Protein AF-A0A133XU61-F1 (afdb_monomer_lite)

Sequence (202 aa):
MKKIIIIAMLFTSLVARAQEKIGSYTSSFFNPVKTEFDVRATQPKNDKFRYYISVWGENPTDKVNLILSSENAEKFVEAMQICKEKFVEWKKIAKDNNVTDFTKKFPVTLPPIDVGWYSSEWWFSFDHIFTPKFLVFKYGECVECVFMLYEKVTASSNEYIDKEFSFVLKSPDEFDSLIKNIDKEVVIRHFGEKQNVKDLFK

Secondary structure (DSSP, 8-state):
-----------------SEEEEEEEEE-SS-SS-EEEEEEEEPPBTTB-EEEEEEEESSTT-EEEEEEEHHHHHHHHHHHHHHHHHHHHHHHHHHHTT--SEEEE-S--PPPEEEEEESSSEEEEEEE----EEEEEEETTEEEEEEEEEEEEEETTEEEEEEEEEEEE-SHHHHHHHHTTS-HHHHHHHHHHHHHHHHTT-

Structure (mmCIF, N/CA/C/O backbone):
data_AF-A0A133XU61-F1
#
_entry.id   AF-A0A133XU61-F1
#
loop_
_atom_site.group_PDB
_atom_site.id
_atom_site.type_symbol
_atom_site.label_atom_id
_atom_site.label_alt_id
_atom_site.label_comp_id
_atom_site.label_asym_id
_atom_site.label_entity_id
_atom_site.label_seq_id
_atom_site.pdbx_PDB_ins_code
_atom_site.Cartn_x
_atom_site.Cartn_y
_atom_site.Cartn_z
_atom_site.occupancy
_atom_site.B_iso_or_equiv
_atom_site.auth_seq_id
_atom_site.auth_comp_id
_atom_site.auth_asym_id
_atom_site.auth_atom_id
_atom_site.pdbx_PDB_model_num
ATOM 1 N N . MET A 1 1 ? 8.563 21.620 -63.798 1.00 44.25 1 MET A N 1
ATOM 2 C CA . MET A 1 1 ? 8.801 20.261 -63.246 1.00 44.25 1 MET A CA 1
ATOM 3 C C . MET A 1 1 ? 10.093 20.308 -62.443 1.00 44.25 1 MET A C 1
ATOM 5 O O . MET A 1 1 ? 11.129 20.562 -63.035 1.00 44.25 1 MET A O 1
ATOM 9 N N . LYS A 1 2 ? 10.025 20.376 -61.111 1.00 38.66 2 LYS A N 1
ATOM 10 C CA . LYS A 1 2 ? 10.280 19.317 -60.098 1.00 38.66 2 LYS A CA 1
ATOM 11 C C . LYS A 1 2 ? 9.750 19.923 -58.764 1.00 38.66 2 LYS A C 1
ATOM 13 O O . LYS A 1 2 ? 10.076 21.080 -58.540 1.00 38.66 2 LYS A O 1
ATOM 18 N N . LYS A 1 3 ? 8.881 19.372 -57.888 1.00 42.19 3 LYS A N 1
ATOM 19 C CA . LYS A 1 3 ? 8.612 17.988 -57.408 1.00 42.19 3 LYS A CA 1
ATOM 20 C C . LYS A 1 3 ? 9.931 17.248 -57.125 1.00 42.19 3 LYS A C 1
ATOM 22 O O . LYS A 1 3 ? 10.666 17.059 -58.079 1.00 42.19 3 LYS A O 1
ATOM 27 N N . ILE A 1 4 ? 10.323 16.772 -55.938 1.00 53.03 4 ILE A N 1
ATOM 28 C CA . ILE A 1 4 ? 9.666 16.354 -54.669 1.00 53.03 4 ILE A CA 1
ATOM 29 C C . ILE A 1 4 ? 10.845 16.173 -53.650 1.00 53.03 4 ILE A C 1
ATOM 31 O O . ILE A 1 4 ? 11.927 15.837 -54.121 1.00 53.03 4 ILE A O 1
ATOM 35 N N . ILE A 1 5 ? 10.819 16.355 -52.315 1.00 52.59 5 ILE A N 1
ATOM 36 C CA . ILE A 1 5 ? 9.852 16.815 -51.283 1.00 52.59 5 ILE A CA 1
ATOM 37 C C . ILE A 1 5 ? 10.653 17.352 -50.055 1.00 52.59 5 ILE A C 1
ATOM 39 O O . ILE A 1 5 ? 11.853 17.101 -49.967 1.00 52.59 5 ILE A O 1
ATOM 43 N N . ILE A 1 6 ? 10.023 18.044 -49.089 1.00 55.34 6 ILE A N 1
ATOM 44 C CA . ILE A 1 6 ? 10.622 18.347 -47.765 1.00 55.34 6 ILE A CA 1
ATOM 45 C C . ILE A 1 6 ? 10.455 17.128 -46.841 1.00 55.34 6 ILE A C 1
ATOM 47 O O . ILE A 1 6 ? 9.328 16.799 -46.478 1.00 55.34 6 ILE A O 1
ATOM 51 N N . ILE A 1 7 ? 11.551 16.483 -46.423 1.00 54.38 7 ILE A N 1
ATOM 52 C CA . ILE A 1 7 ? 11.517 15.454 -45.368 1.00 54.38 7 ILE A CA 1
ATOM 53 C C . ILE A 1 7 ? 11.706 16.142 -44.013 1.00 54.38 7 ILE A C 1
ATOM 55 O O . ILE A 1 7 ? 12.819 16.317 -43.525 1.00 54.38 7 ILE A O 1
ATOM 59 N N . ALA A 1 8 ? 10.588 16.543 -43.416 1.00 53.78 8 ALA A N 1
ATOM 60 C CA . ALA A 1 8 ? 10.486 16.951 -42.022 1.00 53.78 8 ALA A CA 1
ATOM 61 C C . ALA A 1 8 ? 9.187 16.372 -41.442 1.00 53.78 8 ALA A C 1
ATOM 63 O O . ALA A 1 8 ? 8.201 16.257 -42.163 1.00 53.78 8 ALA A O 1
ATOM 64 N N . MET A 1 9 ? 9.197 16.057 -40.141 1.00 51.56 9 MET A N 1
ATOM 65 C CA . MET A 1 9 ? 8.130 15.372 -39.384 1.00 51.56 9 MET A CA 1
ATOM 66 C C . MET A 1 9 ? 7.949 13.871 -39.685 1.00 51.56 9 MET A C 1
ATOM 68 O O . MET A 1 9 ? 7.197 13.499 -40.576 1.00 51.56 9 MET A O 1
ATOM 72 N N . LEU A 1 10 ? 8.566 13.018 -38.851 1.00 44.00 10 LEU A N 1
ATOM 73 C CA . LEU A 1 10 ? 7.884 11.905 -38.146 1.00 44.00 10 LEU A CA 1
ATOM 74 C C . LEU A 1 10 ? 8.804 11.201 -37.119 1.00 44.00 10 LEU A C 1
ATOM 76 O O . LEU A 1 10 ? 8.873 9.982 -37.033 1.00 44.00 10 LEU A O 1
ATOM 80 N N . PHE A 1 11 ? 9.478 11.992 -36.275 1.00 43.19 11 PHE A N 1
ATOM 81 C CA . PHE A 1 11 ? 10.090 11.515 -35.021 1.00 43.19 11 PHE A CA 1
ATOM 82 C C . PHE A 1 11 ? 9.317 12.031 -33.797 1.00 43.19 11 PHE A C 1
ATOM 84 O O . PHE A 1 11 ? 9.888 12.382 -32.766 1.00 43.19 11 PHE A O 1
ATOM 91 N N . THR A 1 12 ? 7.985 12.073 -33.896 1.00 44.12 12 THR A N 1
ATOM 92 C CA . THR A 1 12 ? 7.097 12.322 -32.755 1.00 44.12 12 THR A CA 1
ATOM 93 C C . THR A 1 12 ? 7.065 11.098 -31.846 1.00 44.12 12 THR A C 1
ATOM 95 O O . THR A 1 12 ? 6.131 10.300 -31.875 1.00 44.12 12 THR A O 1
ATOM 98 N N . SER A 1 13 ? 8.117 10.971 -31.037 1.00 40.69 13 SER A N 1
ATOM 99 C CA . SER A 1 13 ? 8.025 10.549 -29.640 1.00 40.69 13 SER A CA 1
ATOM 100 C C . SER A 1 13 ? 7.021 9.425 -29.346 1.00 40.69 13 SER A C 1
ATOM 102 O O . SER A 1 13 ? 6.035 9.631 -28.632 1.00 40.69 13 SER A O 1
ATOM 104 N N . LEU A 1 14 ? 7.337 8.205 -29.791 1.00 40.00 14 LEU A N 1
ATOM 105 C CA . LEU A 1 14 ? 6.901 6.983 -29.107 1.00 40.00 14 LEU A CA 1
ATOM 106 C C . LEU A 1 14 ? 7.580 6.918 -27.727 1.00 40.00 14 LEU A C 1
ATOM 108 O O . LEU A 1 14 ? 8.443 6.079 -27.470 1.00 40.00 14 LEU A O 1
ATOM 112 N N . VAL A 1 15 ? 7.196 7.830 -26.830 1.00 41.62 15 VAL A N 1
ATOM 113 C CA . VAL A 1 15 ? 7.545 7.746 -25.413 1.00 41.62 15 VAL A CA 1
ATOM 114 C C . VAL A 1 15 ? 6.730 6.590 -24.856 1.00 41.62 15 VAL A C 1
ATOM 116 O O . VAL A 1 15 ? 5.573 6.754 -24.464 1.00 41.62 15 VAL A O 1
ATOM 119 N N . ALA A 1 16 ? 7.319 5.396 -24.881 1.00 46.81 16 ALA A N 1
ATOM 120 C CA . ALA A 1 16 ? 6.763 4.236 -24.212 1.00 46.81 16 ALA A CA 1
ATOM 121 C C . ALA A 1 16 ? 6.623 4.580 -22.723 1.00 46.81 16 ALA A C 1
ATOM 123 O O . ALA A 1 16 ? 7.613 4.626 -21.992 1.00 46.81 16 ALA A O 1
ATOM 124 N N . ARG A 1 17 ? 5.394 4.871 -22.280 1.00 55.91 17 ARG A N 1
ATOM 125 C CA . ARG A 1 17 ? 5.088 5.021 -20.856 1.00 55.91 17 ARG A CA 1
ATOM 126 C C . ARG A 1 17 ? 5.385 3.672 -20.214 1.00 55.91 17 ARG A C 1
ATOM 128 O O . ARG A 1 17 ? 4.719 2.693 -20.532 1.00 55.91 1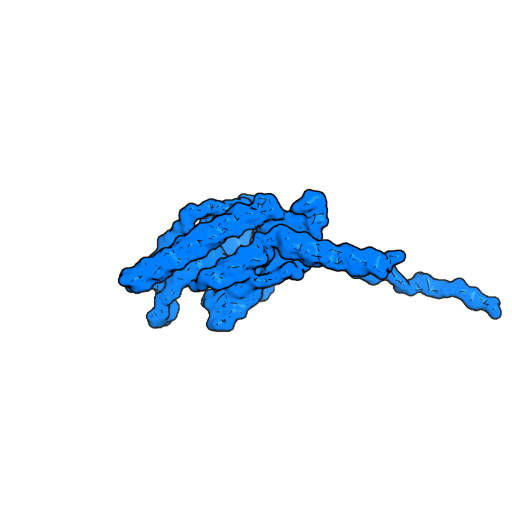7 ARG A O 1
ATOM 135 N N . ALA A 1 18 ? 6.431 3.612 -19.390 1.00 73.31 18 ALA A N 1
ATOM 136 C CA . ALA A 1 18 ? 6.953 2.343 -18.890 1.00 73.31 18 ALA A CA 1
ATOM 137 C C . ALA A 1 18 ? 5.906 1.575 -18.066 1.00 73.31 18 ALA A C 1
ATOM 139 O O . ALA A 1 18 ? 5.862 0.349 -18.141 1.00 73.31 18 ALA A O 1
ATOM 140 N N . GLN A 1 19 ? 5.038 2.301 -17.354 1.00 89.69 19 GLN A N 1
ATOM 141 C CA . GLN A 1 19 ? 3.866 1.801 -16.647 1.00 89.69 19 GLN A CA 1
ATOM 142 C C . GLN A 1 19 ? 2.560 2.440 -17.162 1.00 89.69 19 GLN A C 1
ATOM 144 O O . GLN A 1 19 ? 2.494 3.645 -17.421 1.00 89.69 19 GLN A O 1
ATOM 149 N N . GLU A 1 20 ? 1.498 1.640 -17.261 1.00 92.94 20 GLU A N 1
ATOM 150 C CA . GLU A 1 20 ? 0.154 2.056 -17.680 1.00 92.94 20 GLU A CA 1
ATOM 151 C C . GLU A 1 20 ? -0.892 1.720 -16.606 1.00 92.94 20 GLU A C 1
ATOM 153 O O . GLU A 1 20 ? -0.763 0.700 -15.933 1.00 92.94 20 GLU A O 1
ATOM 158 N N . LYS A 1 21 ? -1.939 2.548 -16.443 1.00 95.44 21 LYS A N 1
ATOM 159 C CA . LYS A 1 21 ? -3.067 2.248 -15.538 1.00 95.44 21 LYS A CA 1
ATOM 160 C C . LYS A 1 21 ? -3.830 1.028 -16.059 1.00 95.44 21 LYS A C 1
ATOM 162 O O . LYS A 1 21 ? -4.337 1.073 -17.176 1.00 95.44 21 LYS A O 1
ATOM 167 N N . ILE A 1 22 ? -3.910 -0.012 -15.230 1.00 95.06 22 ILE A N 1
ATOM 168 C CA . ILE A 1 22 ? -4.685 -1.241 -15.475 1.00 95.06 22 ILE A CA 1
ATOM 169 C C . ILE A 1 22 ? -6.000 -1.254 -14.684 1.00 95.06 22 ILE A C 1
ATOM 171 O O . ILE A 1 22 ? -6.913 -2.004 -15.011 1.00 95.06 22 ILE A O 1
ATOM 175 N N . GLY A 1 23 ? -6.108 -0.403 -13.660 1.00 95.50 23 GLY A N 1
ATOM 176 C CA . GLY A 1 23 ? -7.303 -0.265 -12.843 1.00 95.50 23 GLY A CA 1
ATOM 177 C C . GLY A 1 23 ? -7.066 0.630 -11.632 1.00 95.50 23 GLY A C 1
ATOM 178 O O . GLY A 1 23 ? -6.155 1.465 -11.637 1.00 95.50 23 GLY A O 1
ATOM 179 N N . SER A 1 24 ? -7.898 0.492 -10.606 1.00 96.56 24 SER A N 1
ATOM 180 C CA . SER A 1 24 ? -7.832 1.320 -9.400 1.00 96.56 24 SER A CA 1
ATOM 181 C C . SER A 1 24 ? -8.569 0.710 -8.211 1.00 96.56 24 SER A C 1
ATOM 183 O O . SER A 1 24 ? -9.482 -0.105 -8.369 1.00 96.56 24 SER A O 1
ATOM 185 N N . TYR A 1 25 ? -8.173 1.129 -7.010 1.00 95.75 25 TYR A N 1
ATOM 186 C CA . TYR A 1 25 ? -8.876 0.834 -5.762 1.00 95.75 25 TYR A CA 1
ATOM 187 C C . TYR A 1 25 ? -9.290 2.128 -5.054 1.00 95.75 25 TYR A C 1
ATOM 189 O O . TYR A 1 25 ? -8.942 3.221 -5.497 1.00 95.75 25 TYR A O 1
ATOM 197 N N . THR A 1 26 ? -10.063 2.024 -3.972 1.00 93.25 26 THR A N 1
ATOM 198 C CA . THR A 1 26 ? -10.511 3.198 -3.205 1.00 93.25 26 THR A CA 1
ATOM 199 C C . THR A 1 26 ? -10.147 3.107 -1.730 1.00 93.25 26 THR A C 1
ATOM 201 O O . THR A 1 26 ? -10.058 2.012 -1.181 1.00 93.25 26 THR A O 1
ATOM 204 N N . SER A 1 27 ? -9.965 4.261 -1.087 1.00 90.69 27 SER A N 1
ATOM 205 C CA . SER A 1 27 ? -9.875 4.386 0.372 1.00 90.69 27 SER A CA 1
ATOM 206 C C . SER A 1 27 ? -10.755 5.536 0.863 1.00 90.69 27 SER A C 1
ATOM 208 O O . SER A 1 27 ? -10.710 6.645 0.324 1.00 90.69 27 SER A O 1
ATOM 210 N N . SER A 1 28 ? -11.561 5.270 1.890 1.00 87.88 28 SER A N 1
ATOM 211 C CA . SER A 1 28 ? -12.463 6.219 2.564 1.00 87.88 28 SER A CA 1
ATOM 212 C C . SER A 1 28 ? -11.922 6.719 3.915 1.00 87.88 28 SER A C 1
ATOM 214 O O . SER A 1 28 ? -12.686 7.100 4.804 1.00 87.88 28 SER A O 1
ATOM 216 N N . PHE A 1 29 ? -10.598 6.673 4.111 1.00 83.56 29 PHE A N 1
ATOM 217 C CA . PHE A 1 29 ? -9.977 7.039 5.387 1.00 83.56 29 PHE A CA 1
ATOM 218 C C . PHE A 1 29 ? -9.937 8.554 5.641 1.00 83.56 29 PHE A C 1
ATOM 220 O O . PHE A 1 29 ? -10.586 9.028 6.568 1.00 83.56 29 PHE A O 1
ATOM 227 N N . PHE A 1 30 ? -9.200 9.310 4.820 1.00 74.44 30 PHE A N 1
ATOM 228 C CA . PHE A 1 30 ? -8.971 10.749 5.032 1.00 74.44 30 PHE A CA 1
ATOM 229 C C . PHE A 1 30 ? -10.116 11.655 4.547 1.00 74.44 30 PHE A C 1
ATOM 231 O O . PHE A 1 30 ? -10.097 12.856 4.803 1.00 74.44 30 PHE A O 1
ATOM 238 N N . ASN A 1 31 ? -11.099 11.114 3.825 1.00 66.31 31 ASN A N 1
ATOM 239 C CA . ASN A 1 31 ? -12.202 11.879 3.247 1.00 66.31 31 ASN A CA 1
ATOM 240 C C . ASN A 1 31 ? -13.481 11.014 3.235 1.00 66.31 31 ASN A C 1
ATOM 242 O O . ASN A 1 31 ? -13.395 9.841 2.861 1.00 66.31 31 ASN A O 1
ATOM 246 N N . PRO A 1 32 ? -14.665 11.547 3.611 1.00 62.25 32 PRO A N 1
ATOM 247 C CA . PRO A 1 32 ? -15.942 10.851 3.414 1.00 62.25 32 PRO A CA 1
ATOM 248 C C . PRO A 1 32 ? -16.220 10.496 1.941 1.00 62.25 32 PRO A C 1
ATOM 250 O O . PRO A 1 32 ? -16.925 9.526 1.665 1.00 62.25 32 PRO A O 1
ATOM 253 N N . VAL A 1 33 ? -15.646 11.235 0.987 1.00 72.06 33 VAL A N 1
ATOM 254 C CA . VAL A 1 33 ? -15.579 10.836 -0.424 1.00 72.06 33 VAL A CA 1
ATOM 255 C C . VAL A 1 33 ? -14.439 9.833 -0.608 1.00 72.06 33 VAL A C 1
ATOM 257 O O . VAL A 1 33 ? -13.277 10.147 -0.347 1.00 72.06 33 VAL A O 1
ATOM 260 N N . LYS A 1 34 ? -14.764 8.637 -1.116 1.00 81.81 34 LYS A N 1
ATOM 261 C CA . LYS A 1 34 ? -13.783 7.611 -1.508 1.00 81.81 34 LYS A CA 1
ATOM 262 C C . LYS A 1 34 ? -12.722 8.210 -2.439 1.00 81.81 34 LYS A C 1
ATOM 264 O O . LYS A 1 34 ? -13.039 8.581 -3.566 1.00 81.81 34 LYS A O 1
ATOM 269 N N . THR A 1 35 ? -11.469 8.273 -1.991 1.00 88.44 35 THR A N 1
ATOM 270 C CA . THR A 1 35 ? -10.342 8.646 -2.860 1.00 88.44 35 THR A CA 1
ATOM 271 C C . THR A 1 35 ? -9.941 7.444 -3.706 1.00 88.44 35 THR A C 1
ATOM 273 O O . THR A 1 35 ? -9.788 6.345 -3.173 1.00 88.44 35 THR A O 1
ATOM 276 N N . GLU A 1 36 ? -9.792 7.649 -5.015 1.00 93.06 36 GLU A N 1
ATOM 277 C CA . GLU A 1 36 ? -9.341 6.634 -5.969 1.00 93.06 36 GLU A CA 1
ATOM 278 C C . GLU A 1 36 ? -7.807 6.602 -6.056 1.00 93.06 36 GLU A C 1
ATOM 280 O O . GLU A 1 36 ? -7.157 7.641 -6.173 1.00 93.06 36 GLU A O 1
ATOM 285 N N . PHE A 1 37 ? -7.245 5.396 -6.055 1.00 95.06 37 PHE A N 1
ATOM 286 C CA . PHE A 1 37 ? -5.821 5.117 -6.203 1.00 95.06 37 PHE A CA 1
ATOM 287 C C . PHE A 1 37 ? -5.572 4.274 -7.445 1.00 95.06 37 PHE A C 1
ATOM 289 O O . PHE A 1 37 ? -6.141 3.193 -7.599 1.00 95.06 37 PHE A O 1
ATOM 296 N N . ASP A 1 38 ? -4.693 4.754 -8.323 1.00 96.81 38 ASP A N 1
ATOM 297 C CA . ASP A 1 38 ? -4.286 4.019 -9.517 1.00 96.81 38 ASP A CA 1
ATOM 298 C C . ASP A 1 38 ? -3.540 2.728 -9.156 1.00 96.81 38 ASP A C 1
ATOM 300 O O . ASP A 1 38 ? -2.567 2.741 -8.398 1.00 96.81 38 ASP A O 1
ATOM 304 N N . VAL A 1 39 ? -3.919 1.634 -9.816 1.00 97.44 39 VAL A N 1
ATOM 305 C CA . VAL A 1 39 ? -3.064 0.459 -9.986 1.00 97.44 39 VAL A CA 1
ATOM 306 C C . VAL A 1 39 ? -2.548 0.478 -11.420 1.00 97.44 39 VAL A C 1
ATOM 308 O O . VAL A 1 39 ? -3.316 0.498 -12.389 1.00 97.44 39 VAL A O 1
ATOM 311 N N . ARG A 1 40 ? -1.225 0.519 -11.569 1.00 97.06 40 ARG A N 1
ATOM 312 C CA . ARG A 1 40 ? -0.536 0.532 -12.864 1.00 97.06 40 ARG A CA 1
ATOM 313 C C . ARG A 1 40 ? 0.359 -0.695 -12.994 1.00 97.06 40 ARG A C 1
ATOM 315 O O . ARG A 1 40 ? 0.812 -1.226 -11.985 1.00 97.06 40 ARG A O 1
ATOM 322 N N . ALA A 1 41 ? 0.660 -1.120 -14.215 1.00 96.88 41 ALA A N 1
ATOM 323 C CA . ALA A 1 41 ? 1.638 -2.174 -14.471 1.00 96.88 41 ALA A CA 1
ATOM 324 C C . ALA A 1 41 ? 2.547 -1.834 -15.654 1.00 96.88 41 ALA A C 1
ATOM 326 O O . ALA A 1 41 ? 2.168 -1.080 -16.552 1.00 96.88 41 ALA A O 1
ATOM 327 N N . THR A 1 42 ? 3.754 -2.394 -15.657 1.00 94.88 42 THR A N 1
ATOM 328 C CA . THR A 1 42 ? 4.637 -2.386 -16.834 1.00 94.88 42 THR A CA 1
ATOM 329 C C . THR A 1 42 ? 4.197 -3.425 -17.856 1.00 94.88 42 THR A C 1
ATOM 331 O O . THR A 1 42 ? 3.740 -4.499 -17.466 1.00 94.88 42 THR A O 1
ATOM 334 N N . GLN A 1 43 ? 4.443 -3.176 -19.145 1.00 91.56 43 GLN A N 1
ATOM 335 C CA . GLN A 1 43 ? 4.252 -4.200 -20.177 1.00 91.56 43 GLN A CA 1
ATOM 336 C C . GLN A 1 43 ? 5.078 -5.467 -19.851 1.00 91.56 43 GLN A C 1
ATOM 338 O O . GLN A 1 43 ? 6.289 -5.341 -19.638 1.00 91.56 43 GLN A O 1
ATOM 343 N N . PRO A 1 44 ? 4.472 -6.673 -19.849 1.00 91.38 44 PRO A N 1
ATOM 344 C CA . PRO A 1 44 ? 5.189 -7.924 -19.628 1.00 91.38 44 PRO A CA 1
ATOM 345 C C . PRO A 1 44 ? 6.333 -8.163 -20.616 1.00 91.38 44 PRO A C 1
ATOM 347 O O . PRO A 1 44 ? 6.196 -7.945 -21.822 1.00 91.38 44 PRO A O 1
ATOM 350 N N . LYS A 1 45 ? 7.457 -8.661 -20.094 1.00 89.06 45 LYS A N 1
ATOM 351 C CA . LYS A 1 45 ? 8.606 -9.159 -20.861 1.00 89.06 45 LYS A CA 1
ATOM 352 C C . LYS A 1 45 ? 9.031 -10.499 -20.269 1.00 89.06 45 LYS A C 1
ATOM 354 O O . LYS A 1 45 ? 9.461 -10.538 -19.121 1.00 89.06 45 LYS A O 1
ATOM 359 N N . ASN A 1 46 ? 8.914 -11.581 -21.041 1.00 85.94 46 ASN A N 1
ATOM 360 C CA . ASN A 1 46 ? 9.190 -12.956 -20.594 1.00 85.94 46 ASN A CA 1
ATOM 361 C C . ASN A 1 46 ? 8.469 -13.281 -19.267 1.00 85.94 46 ASN A C 1
ATOM 363 O O . ASN A 1 46 ? 9.115 -13.599 -18.273 1.00 85.94 46 ASN A O 1
ATOM 367 N N . ASP A 1 47 ? 7.147 -13.072 -19.234 1.00 84.31 47 ASP A N 1
ATOM 368 C CA . ASP A 1 47 ? 6.269 -13.173 -18.050 1.00 84.31 47 ASP A CA 1
ATOM 369 C C . ASP A 1 47 ? 6.584 -12.246 -16.859 1.00 84.31 47 ASP A C 1
ATOM 371 O O . ASP A 1 47 ? 5.785 -12.169 -15.924 1.00 84.31 47 ASP A O 1
ATOM 375 N N . LYS A 1 48 ? 7.683 -11.483 -16.895 1.00 91.31 48 LYS A N 1
ATOM 376 C CA . LYS A 1 48 ? 8.058 -10.545 -15.833 1.00 91.31 48 LYS A CA 1
ATOM 377 C C . LYS A 1 48 ? 7.484 -9.156 -16.079 1.00 91.31 48 LYS A C 1
ATOM 379 O O . LYS A 1 48 ? 7.590 -8.595 -17.171 1.00 91.31 48 LYS A O 1
ATOM 384 N N . PHE A 1 49 ? 6.909 -8.589 -15.028 1.00 94.25 49 PHE A N 1
ATOM 385 C CA . PHE A 1 49 ? 6.418 -7.215 -14.963 1.00 94.25 49 PHE A CA 1
ATOM 386 C C . PHE A 1 49 ? 6.391 -6.746 -13.502 1.00 94.25 49 PHE A C 1
ATOM 388 O O . PHE A 1 49 ? 6.667 -7.518 -12.580 1.00 94.25 49 PHE A O 1
ATOM 395 N N . ARG A 1 50 ? 6.084 -5.466 -13.288 1.00 96.50 50 ARG A N 1
ATOM 396 C CA . ARG A 1 50 ? 5.891 -4.870 -11.965 1.00 96.50 50 ARG A CA 1
ATOM 397 C C . ARG A 1 50 ? 4.541 -4.166 -11.888 1.00 96.50 50 ARG A C 1
ATOM 399 O O . ARG A 1 50 ? 4.163 -3.475 -12.837 1.00 96.50 50 ARG A O 1
ATOM 406 N N . TYR A 1 51 ? 3.861 -4.310 -10.756 1.00 97.94 51 TYR A N 1
ATOM 407 C CA . TYR A 1 51 ? 2.740 -3.458 -10.361 1.00 97.94 51 TYR A CA 1
ATOM 408 C C . TYR A 1 51 ? 3.262 -2.191 -9.682 1.00 97.94 51 TYR A C 1
ATOM 410 O O . TYR A 1 51 ? 4.292 -2.224 -9.016 1.00 97.94 51 TYR A O 1
ATOM 418 N N . TYR A 1 52 ? 2.520 -1.098 -9.821 1.00 97.94 52 TYR A N 1
ATOM 419 C CA . TYR A 1 52 ? 2.707 0.176 -9.135 1.00 97.94 52 TYR A CA 1
ATOM 420 C C . TYR A 1 52 ? 1.349 0.559 -8.547 1.00 97.94 52 TYR A C 1
ATOM 422 O O . TYR A 1 52 ? 0.445 0.978 -9.275 1.00 97.94 52 TYR A O 1
ATOM 430 N N . ILE A 1 53 ? 1.199 0.364 -7.245 1.00 98.12 53 ILE A N 1
ATOM 431 C CA . ILE A 1 53 ? -0.011 0.645 -6.475 1.00 98.12 53 ILE A CA 1
ATOM 432 C C . ILE A 1 53 ? 0.194 2.025 -5.860 1.00 98.12 53 ILE A C 1
ATOM 434 O O . ILE A 1 53 ? 1.023 2.177 -4.963 1.00 98.12 53 ILE A O 1
ATOM 438 N N . SER A 1 54 ? -0.490 3.048 -6.374 1.00 97.31 54 SER A N 1
ATOM 439 C CA . SER A 1 54 ? -0.389 4.397 -5.810 1.00 97.31 54 SER A CA 1
ATOM 440 C C . SER A 1 54 ? -0.971 4.429 -4.394 1.00 97.31 54 SER A C 1
ATOM 442 O O . SER A 1 54 ? -2.000 3.814 -4.137 1.00 97.31 54 SER A O 1
ATOM 444 N N . VAL A 1 55 ? -0.313 5.147 -3.484 1.00 96.44 55 VAL A N 1
ATOM 445 C CA . VAL A 1 55 ? -0.696 5.293 -2.067 1.00 96.44 55 VAL A CA 1
ATOM 446 C C . VAL A 1 55 ? -0.564 6.759 -1.644 1.00 96.44 55 VAL A C 1
ATOM 448 O O . VAL A 1 55 ? -0.016 7.568 -2.395 1.00 96.44 55 VAL A O 1
ATOM 451 N N . TRP A 1 56 ? -1.052 7.125 -0.457 1.00 94.56 56 TRP A N 1
ATOM 452 C CA . TRP A 1 56 ? -0.851 8.479 0.062 1.00 94.56 56 TRP A CA 1
ATOM 453 C C . TRP A 1 56 ? 0.626 8.707 0.396 1.00 94.56 56 TRP A C 1
ATOM 455 O O . TRP A 1 56 ? 1.237 7.877 1.070 1.00 94.56 56 TRP A O 1
ATOM 465 N N . GLY A 1 57 ? 1.180 9.846 -0.018 1.00 93.00 57 GLY A N 1
ATOM 466 C CA . GLY A 1 57 ? 2.348 10.424 0.647 1.00 93.00 57 GLY A CA 1
ATOM 467 C C . GLY A 1 57 ? 1.933 11.303 1.829 1.00 93.00 57 GLY A C 1
ATOM 468 O O . GLY A 1 57 ? 0.768 11.325 2.225 1.00 93.00 57 GLY A O 1
ATOM 469 N N . GLU A 1 58 ? 2.892 12.058 2.352 1.00 89.81 58 GLU A N 1
ATOM 470 C CA . GLU A 1 58 ? 2.683 13.134 3.329 1.00 89.81 58 GLU A CA 1
ATOM 471 C C . GLU A 1 58 ? 1.701 14.208 2.814 1.00 89.81 58 GLU A C 1
ATOM 473 O O . GLU A 1 58 ? 0.832 14.675 3.548 1.00 89.81 58 GLU A O 1
ATOM 478 N N . ASN A 1 59 ? 1.798 14.566 1.529 1.00 86.88 59 ASN A N 1
ATOM 479 C CA . ASN A 1 59 ? 0.945 15.551 0.869 1.00 86.88 59 ASN A CA 1
ATOM 480 C C . ASN A 1 59 ? -0.014 14.874 -0.133 1.00 86.88 59 ASN A C 1
ATOM 482 O O . ASN A 1 59 ? 0.404 13.967 -0.854 1.00 86.88 59 ASN A O 1
ATOM 486 N N . PRO A 1 60 ? -1.266 15.348 -0.306 1.00 80.25 60 PRO A N 1
ATOM 487 C CA . PRO A 1 60 ? -2.220 14.769 -1.267 1.00 80.25 60 PRO A CA 1
ATOM 488 C C . PRO A 1 60 ? -1.771 14.780 -2.739 1.00 80.25 60 PRO A C 1
ATOM 490 O O . PRO A 1 60 ? -2.332 14.064 -3.563 1.00 80.25 60 PRO A O 1
ATOM 493 N N . THR A 1 61 ? -0.790 15.615 -3.089 1.00 84.69 61 THR A N 1
ATOM 494 C CA . THR A 1 61 ? -0.198 15.721 -4.433 1.00 84.69 61 THR A CA 1
ATOM 495 C C . THR A 1 61 ? 1.016 14.811 -4.641 1.00 84.69 61 THR A C 1
ATOM 497 O O . THR A 1 61 ? 1.516 14.717 -5.768 1.00 84.69 61 THR A O 1
ATOM 500 N N . ASP A 1 62 ? 1.499 14.145 -3.588 1.00 90.25 62 ASP A N 1
ATOM 501 C CA . ASP A 1 62 ? 2.640 13.241 -3.660 1.00 90.25 62 ASP A CA 1
ATOM 502 C C . ASP A 1 62 ? 2.344 12.024 -4.538 1.00 90.25 62 ASP A C 1
ATOM 504 O O . ASP A 1 62 ? 1.298 11.382 -4.448 1.00 90.25 62 ASP A O 1
ATOM 508 N N . LYS A 1 63 ? 3.322 11.649 -5.361 1.00 92.81 63 LYS A N 1
ATOM 509 C CA . LYS A 1 63 ? 3.249 10.455 -6.208 1.00 92.81 63 LYS A CA 1
ATOM 510 C C . LYS A 1 63 ? 4.065 9.339 -5.576 1.00 92.81 63 LYS A C 1
ATOM 512 O O . LYS A 1 63 ? 5.184 9.093 -6.019 1.00 92.81 63 LYS A O 1
ATOM 517 N N . VAL A 1 64 ? 3.515 8.677 -4.562 1.00 97.56 64 VAL A N 1
ATOM 518 C CA . VAL A 1 64 ? 4.127 7.494 -3.933 1.00 97.56 64 VAL A CA 1
ATOM 519 C C . VAL A 1 64 ? 3.460 6.224 -4.452 1.00 97.56 64 VAL A C 1
ATOM 521 O O . VAL A 1 64 ? 2.247 6.187 -4.658 1.00 97.56 64 VAL A O 1
ATOM 524 N N . ASN A 1 65 ? 4.250 5.180 -4.700 1.00 98.06 65 ASN A N 1
ATOM 525 C CA . ASN A 1 65 ? 3.758 3.880 -5.140 1.00 98.06 65 ASN A CA 1
ATOM 526 C C . ASN A 1 65 ? 4.449 2.762 -4.361 1.00 98.06 65 ASN A C 1
ATOM 528 O O . ASN A 1 65 ? 5.676 2.756 -4.254 1.00 98.06 65 ASN A O 1
ATOM 532 N N . LEU A 1 66 ? 3.662 1.789 -3.908 1.00 98.38 66 LEU A N 1
ATOM 533 C CA . LEU A 1 66 ? 4.154 0.459 -3.567 1.00 98.38 66 LEU A CA 1
ATOM 534 C C . LEU A 1 66 ? 4.354 -0.325 -4.866 1.00 98.38 66 LEU A C 1
ATOM 536 O O . LEU A 1 66 ? 3.487 -0.315 -5.744 1.00 98.38 66 LEU A O 1
ATOM 540 N N . ILE A 1 67 ? 5.500 -0.978 -5.010 1.00 98.31 67 ILE A N 1
ATOM 541 C CA . ILE A 1 67 ? 5.916 -1.658 -6.233 1.00 98.31 67 ILE A CA 1
ATOM 542 C C . ILE A 1 67 ? 6.117 -3.137 -5.919 1.00 98.31 67 ILE A C 1
ATOM 544 O O . ILE A 1 67 ? 6.932 -3.506 -5.076 1.00 98.31 67 ILE A O 1
ATOM 548 N N . LEU A 1 68 ? 5.378 -3.988 -6.628 1.00 97.75 68 LEU A N 1
ATOM 549 C CA . LEU A 1 68 ? 5.453 -5.443 -6.495 1.00 97.75 68 LEU A CA 1
ATOM 550 C C . LEU A 1 68 ? 5.981 -6.045 -7.792 1.00 97.75 68 LEU A C 1
ATOM 552 O O . LEU A 1 68 ? 5.518 -5.687 -8.878 1.00 97.75 68 LEU A O 1
ATOM 556 N N . SER A 1 69 ? 6.906 -6.998 -7.695 1.00 96.38 69 SER A N 1
ATOM 557 C CA . SER A 1 69 ? 7.210 -7.888 -8.816 1.00 96.38 69 SER A CA 1
ATOM 558 C C . SER A 1 69 ? 6.017 -8.806 -9.103 1.00 96.38 69 SER A C 1
ATOM 560 O O . SER A 1 69 ? 5.233 -9.125 -8.207 1.00 96.38 69 SER A O 1
ATOM 562 N N . SER A 1 70 ? 5.897 -9.284 -10.341 1.00 94.06 70 SER A N 1
ATOM 563 C CA . SER A 1 70 ? 4.925 -10.325 -10.702 1.00 94.06 70 SER A CA 1
ATOM 564 C C . SER A 1 70 ? 5.072 -11.600 -9.854 1.00 94.06 70 SER A C 1
ATOM 566 O O . SER A 1 70 ? 4.083 -12.270 -9.598 1.00 94.06 70 SER A O 1
ATOM 568 N N . GLU A 1 71 ? 6.283 -11.894 -9.366 1.00 93.62 71 GLU A N 1
ATOM 569 C CA . GLU A 1 71 ? 6.610 -13.039 -8.495 1.00 93.62 71 GLU A CA 1
ATOM 570 C C . GLU A 1 71 ? 6.158 -12.847 -7.029 1.00 93.62 71 GLU A C 1
ATOM 572 O O . GLU A 1 71 ? 5.922 -13.823 -6.317 1.00 93.62 71 GLU A O 1
ATOM 577 N N . ASN A 1 72 ? 6.022 -11.598 -6.563 1.00 96.38 72 ASN A N 1
ATOM 578 C CA . ASN A 1 72 ? 5.548 -11.266 -5.212 1.00 96.38 72 ASN A CA 1
ATOM 579 C C . ASN A 1 72 ? 4.048 -10.931 -5.165 1.00 96.38 72 ASN A C 1
ATOM 581 O O . ASN A 1 72 ? 3.469 -10.893 -4.082 1.00 96.38 72 ASN A O 1
ATOM 585 N N . ALA A 1 73 ? 3.413 -10.693 -6.314 1.00 95.06 73 ALA A N 1
ATOM 586 C CA . ALA A 1 73 ? 2.019 -10.267 -6.401 1.00 95.06 73 ALA A CA 1
ATOM 587 C C . ALA A 1 73 ? 1.028 -11.282 -5.804 1.00 95.06 73 ALA A C 1
ATOM 589 O O . ALA A 1 73 ? 0.148 -10.887 -5.043 1.00 95.06 73 ALA A O 1
ATOM 590 N N . GLU A 1 74 ? 1.206 -12.577 -6.080 1.00 92.81 74 GLU A N 1
ATOM 591 C CA . GLU A 1 74 ? 0.353 -13.651 -5.543 1.00 92.81 74 GLU A CA 1
ATOM 592 C C . GLU A 1 74 ? 0.425 -13.697 -4.007 1.00 92.81 74 GLU A C 1
ATOM 594 O O . GLU A 1 74 ? -0.595 -13.582 -3.331 1.00 92.81 74 GLU A O 1
ATOM 599 N N . LYS A 1 75 ? 1.641 -13.701 -3.444 1.00 96.06 75 LYS A N 1
ATOM 600 C CA . LYS A 1 75 ? 1.882 -13.652 -1.987 1.00 96.06 75 LYS A CA 1
ATOM 601 C C . LYS A 1 75 ? 1.308 -12.394 -1.332 1.00 96.06 75 LYS A C 1
ATOM 603 O O . LYS A 1 75 ? 0.865 -12.433 -0.186 1.00 96.06 75 LYS A O 1
ATOM 608 N N . PHE A 1 76 ? 1.331 -11.260 -2.036 1.00 97.75 76 PHE A N 1
ATOM 609 C CA . PHE A 1 76 ? 0.708 -10.028 -1.557 1.00 97.75 76 PHE A CA 1
ATOM 610 C C . PHE A 1 76 ? -0.817 -10.171 -1.513 1.00 97.75 76 PHE A C 1
ATOM 612 O O . PHE A 1 76 ? -1.426 -9.819 -0.506 1.00 97.75 76 PHE A O 1
ATOM 619 N N . VAL A 1 77 ? -1.434 -10.728 -2.560 1.00 97.06 77 VAL A N 1
ATOM 620 C CA . VAL A 1 77 ? -2.878 -11.001 -2.601 1.00 97.06 77 VAL A CA 1
ATOM 621 C C . VAL A 1 77 ? -3.298 -11.953 -1.478 1.00 97.06 77 VAL A C 1
ATOM 623 O O . VAL A 1 77 ? -4.225 -11.621 -0.741 1.00 97.06 77 VAL A O 1
ATOM 626 N N . GLU A 1 78 ? -2.591 -13.067 -1.281 1.00 96.75 78 GLU A N 1
ATOM 627 C CA . GLU A 1 78 ? -2.825 -14.010 -0.174 1.00 96.75 78 GLU A CA 1
ATOM 628 C C . GLU A 1 78 ? -2.749 -13.311 1.194 1.00 96.75 78 GLU A C 1
ATOM 630 O O . GLU A 1 78 ? -3.662 -13.416 2.018 1.00 96.75 78 GLU A O 1
ATOM 635 N N . ALA A 1 79 ? -1.695 -12.524 1.432 1.00 97.69 79 ALA A N 1
ATOM 636 C CA . ALA A 1 79 ? -1.543 -11.790 2.684 1.00 97.69 79 ALA A CA 1
ATOM 637 C C . ALA A 1 79 ? -2.654 -10.741 2.888 1.00 97.69 79 ALA A C 1
ATOM 639 O O . ALA A 1 79 ? -3.140 -10.575 4.011 1.00 97.69 79 ALA A O 1
ATOM 640 N N . MET A 1 80 ? -3.108 -10.068 1.823 1.00 98.12 80 MET A N 1
ATOM 641 C CA . MET A 1 80 ? -4.226 -9.120 1.885 1.00 98.12 80 MET A CA 1
ATOM 642 C C . MET A 1 80 ? -5.581 -9.811 2.109 1.00 98.12 80 MET A C 1
ATOM 644 O O . MET A 1 80 ? -6.422 -9.243 2.808 1.00 98.12 80 MET A O 1
ATOM 648 N N . GLN A 1 81 ? -5.790 -11.033 1.607 1.00 97.81 81 GLN A N 1
ATOM 649 C CA . GLN A 1 81 ? -6.970 -11.853 1.920 1.00 97.81 81 GLN A CA 1
ATOM 650 C C . GLN A 1 81 ? -7.007 -12.217 3.413 1.00 97.81 81 GLN A C 1
ATOM 652 O O . GLN A 1 81 ? -8.003 -11.944 4.085 1.00 97.81 81 GLN A O 1
ATOM 657 N N . ILE A 1 82 ? -5.895 -12.704 3.975 1.00 98.00 82 ILE A N 1
ATOM 658 C CA . ILE A 1 82 ? -5.786 -12.994 5.417 1.00 98.00 82 ILE A CA 1
ATOM 659 C C . ILE A 1 82 ? -5.992 -11.715 6.252 1.00 98.00 82 ILE A C 1
ATOM 661 O O . ILE A 1 82 ? -6.668 -11.734 7.286 1.00 98.00 82 ILE A O 1
ATOM 665 N N . CYS A 1 83 ? -5.460 -10.572 5.799 1.00 98.38 83 CYS A N 1
ATOM 666 C CA . CYS A 1 83 ? -5.710 -9.284 6.451 1.00 98.38 83 CYS A CA 1
ATOM 667 C C . CYS A 1 83 ? -7.189 -8.889 6.405 1.00 98.38 83 CYS A C 1
ATOM 669 O O . CYS A 1 83 ? -7.702 -8.422 7.419 1.00 98.38 83 CYS A O 1
ATOM 671 N N . LYS A 1 84 ? -7.893 -9.101 5.287 1.00 98.44 84 LYS A N 1
ATOM 672 C CA . LYS A 1 84 ? -9.335 -8.835 5.160 1.00 98.44 84 LYS A CA 1
ATOM 673 C C . LYS A 1 84 ? -10.145 -9.663 6.162 1.00 98.44 84 LYS A C 1
ATOM 675 O O . LYS A 1 84 ? -10.992 -9.110 6.863 1.00 98.44 84 LYS A O 1
ATOM 680 N N . GLU A 1 85 ? -9.871 -10.962 6.268 1.00 98.31 85 GLU A N 1
ATOM 681 C CA . GLU A 1 85 ? -10.551 -11.854 7.218 1.00 98.31 85 GLU A CA 1
ATOM 682 C C . GLU A 1 85 ? -10.345 -11.397 8.667 1.00 98.31 85 GLU A C 1
ATOM 684 O O . GLU A 1 85 ? -11.311 -11.195 9.410 1.00 98.31 85 GLU A O 1
ATOM 689 N N . LYS A 1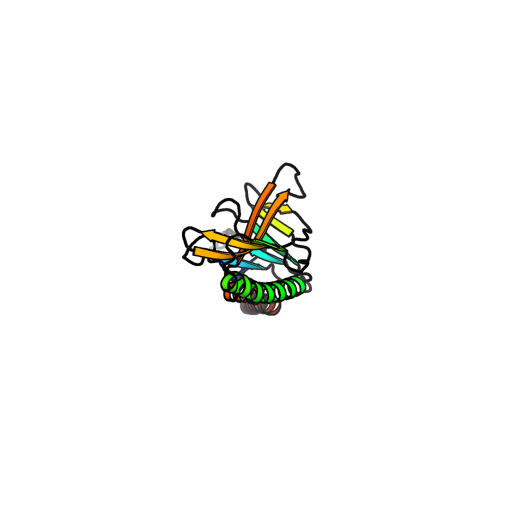 86 ? -9.088 -11.143 9.057 1.00 98.44 86 LYS A N 1
ATOM 690 C CA . LYS A 1 86 ? -8.759 -10.658 10.406 1.00 98.44 86 LYS A CA 1
ATOM 691 C C . LYS A 1 86 ? -9.290 -9.253 10.671 1.00 98.44 86 LYS A C 1
ATOM 693 O O . LYS A 1 86 ? -9.685 -8.963 11.796 1.00 98.44 86 LYS A O 1
ATOM 698 N N . PHE A 1 87 ? -9.369 -8.399 9.654 1.00 98.38 87 PHE A N 1
ATOM 699 C CA . PHE A 1 87 ? -9.974 -7.076 9.756 1.00 98.38 87 PHE A CA 1
ATOM 700 C C . PHE A 1 87 ? -11.471 -7.168 10.083 1.00 98.38 87 PHE A C 1
ATOM 702 O O . PHE A 1 87 ? -11.937 -6.475 10.985 1.00 98.38 87 PHE A O 1
ATOM 709 N N . VAL A 1 88 ? -12.218 -8.050 9.408 1.00 98.38 88 VAL A N 1
ATOM 710 C CA . VAL A 1 88 ? -13.646 -8.294 9.693 1.00 98.38 88 VAL A CA 1
ATOM 711 C C . VAL A 1 88 ? -13.840 -8.850 11.107 1.00 98.38 88 VAL A C 1
ATOM 713 O O . VAL A 1 88 ? -14.661 -8.323 11.862 1.00 98.38 88 VAL A O 1
ATOM 716 N N . GLU A 1 89 ? -13.059 -9.865 11.486 1.00 98.38 89 GLU A N 1
ATOM 717 C CA . GLU A 1 89 ? -13.066 -10.464 12.829 1.00 98.38 89 GLU A CA 1
ATOM 718 C C . GLU A 1 89 ? -12.818 -9.406 13.916 1.00 98.38 89 GLU A C 1
ATOM 720 O O . GLU A 1 89 ? -13.626 -9.237 14.833 1.00 98.38 89 GLU A O 1
ATOM 725 N N . TRP A 1 90 ? -11.720 -8.655 13.808 1.00 98.31 90 TRP A N 1
ATOM 726 C CA . TRP A 1 90 ? -11.297 -7.715 14.845 1.00 98.31 90 TRP A CA 1
ATOM 727 C C . TRP A 1 90 ? -12.158 -6.455 14.886 1.00 98.31 90 TRP A C 1
ATOM 729 O O . TRP A 1 90 ? -12.409 -5.948 15.976 1.00 98.31 90 TRP A O 1
ATOM 739 N N . LYS A 1 91 ? -12.693 -5.986 13.750 1.00 97.31 91 LYS A N 1
ATOM 740 C CA . LYS A 1 91 ? -13.671 -4.886 13.713 1.00 97.31 91 LYS A CA 1
ATOM 741 C C . LYS A 1 91 ? -14.973 -5.263 14.421 1.00 97.31 91 LYS A C 1
ATOM 743 O O . LYS A 1 91 ? -15.530 -4.432 15.137 1.00 97.31 91 LYS A O 1
ATOM 748 N N . LYS A 1 92 ? -15.431 -6.515 14.285 1.00 97.56 92 LYS A N 1
ATOM 749 C CA . LYS A 1 92 ? -16.568 -7.026 15.064 1.00 97.56 92 LYS A CA 1
ATOM 750 C C . LYS A 1 92 ? -16.236 -7.066 16.559 1.00 97.56 92 LYS A C 1
ATOM 752 O O . LYS A 1 92 ? -16.967 -6.478 17.345 1.00 97.56 92 LYS A O 1
ATOM 757 N N . ILE A 1 93 ? -15.116 -7.684 16.947 1.00 97.56 93 ILE A N 1
ATOM 758 C CA . ILE A 1 93 ? -14.702 -7.788 18.360 1.00 97.56 93 ILE A CA 1
ATOM 759 C C . ILE A 1 93 ? -14.551 -6.401 19.005 1.00 97.56 93 ILE A C 1
ATOM 761 O O . ILE A 1 93 ? -15.035 -6.195 20.117 1.00 97.56 93 ILE A O 1
ATOM 765 N N . ALA A 1 94 ? -13.928 -5.444 18.312 1.00 96.50 94 ALA A N 1
ATOM 766 C CA . ALA A 1 94 ? -13.758 -4.076 18.793 1.00 96.50 94 ALA A CA 1
ATOM 767 C C . ALA A 1 94 ? -15.107 -3.388 19.051 1.00 96.50 94 ALA A C 1
ATOM 769 O O . ALA A 1 94 ? -15.291 -2.785 20.108 1.00 96.50 94 ALA A O 1
ATOM 770 N N . LYS A 1 95 ? -16.070 -3.540 18.130 1.00 95.38 95 LYS A N 1
ATOM 771 C CA . LYS A 1 95 ? -17.437 -3.031 18.292 1.00 95.38 95 LYS A CA 1
ATOM 772 C C . LYS A 1 95 ? -18.158 -3.695 19.468 1.00 95.38 95 LYS A C 1
ATOM 774 O O . LYS A 1 95 ? -18.679 -2.990 20.325 1.00 95.38 95 LYS A O 1
ATOM 779 N N . ASP A 1 96 ? -18.160 -5.025 19.525 1.00 97.44 96 ASP A N 1
ATOM 780 C CA . ASP A 1 96 ? -18.888 -5.801 20.540 1.00 97.44 96 ASP A CA 1
ATOM 781 C C . ASP A 1 96 ? -18.362 -5.534 21.969 1.00 97.44 96 ASP A C 1
ATOM 783 O O . ASP A 1 96 ? -19.109 -5.663 22.936 1.00 97.44 96 ASP A O 1
ATOM 787 N N . ASN A 1 97 ? -17.095 -5.116 22.108 1.00 97.19 97 ASN A N 1
ATOM 788 C CA . ASN A 1 97 ? -16.447 -4.802 23.389 1.00 97.19 97 ASN A CA 1
ATOM 789 C C . ASN A 1 97 ? -16.271 -3.290 23.650 1.00 97.19 97 ASN A C 1
ATOM 791 O O . ASN A 1 97 ? -15.616 -2.922 24.622 1.00 97.19 97 ASN A O 1
ATOM 795 N N . ASN A 1 98 ? -16.835 -2.410 22.812 1.00 95.25 98 ASN A N 1
ATOM 796 C CA . ASN A 1 98 ? -16.685 -0.947 22.904 1.00 95.25 98 ASN A CA 1
ATOM 797 C C . ASN A 1 98 ? -15.218 -0.471 22.994 1.00 95.25 98 ASN A C 1
ATOM 799 O O . ASN A 1 98 ? -14.896 0.460 23.731 1.00 95.25 98 ASN A O 1
ATOM 803 N N . VAL A 1 99 ? -14.314 -1.112 22.250 1.00 96.12 99 VAL A N 1
ATOM 804 C CA . VAL A 1 99 ? -12.893 -0.738 22.190 1.00 96.12 99 VAL A CA 1
ATOM 805 C C . VAL A 1 99 ? -12.753 0.603 21.471 1.00 96.12 99 VAL A C 1
ATOM 807 O O . VAL A 1 99 ? -13.234 0.750 20.353 1.00 96.12 99 VAL A O 1
ATOM 810 N N . THR A 1 100 ? -12.088 1.579 22.095 1.00 95.69 100 THR A N 1
ATOM 811 C CA . THR A 1 100 ? -11.966 2.950 21.554 1.00 95.69 100 THR A CA 1
ATOM 812 C C . THR A 1 100 ? -10.551 3.358 21.157 1.00 95.69 100 THR A C 1
ATOM 814 O O . THR A 1 100 ? -10.390 4.349 20.451 1.00 95.69 100 THR A O 1
ATOM 817 N N . ASP A 1 101 ? -9.549 2.630 21.643 1.00 96.44 101 ASP A N 1
ATOM 818 C CA . ASP A 1 101 ? -8.127 2.803 21.345 1.00 96.44 101 ASP A CA 1
ATOM 819 C C . ASP A 1 101 ? -7.476 1.416 21.399 1.00 96.44 101 ASP A C 1
ATOM 821 O O . ASP A 1 101 ? -7.581 0.716 22.412 1.00 96.44 101 ASP A O 1
ATOM 825 N N . PHE A 1 102 ? -6.901 0.970 20.283 1.00 96.88 102 PHE A N 1
ATOM 826 C CA . PHE A 1 102 ? -6.220 -0.317 20.181 1.00 96.88 102 PHE A CA 1
ATOM 827 C C . PHE A 1 102 ? -5.326 -0.369 18.944 1.00 96.88 102 PHE A C 1
ATOM 829 O O . PHE A 1 102 ? -5.714 0.076 17.868 1.00 96.88 102 PHE A O 1
ATOM 836 N N . THR A 1 103 ? -4.155 -0.995 19.058 1.00 97.75 103 THR A N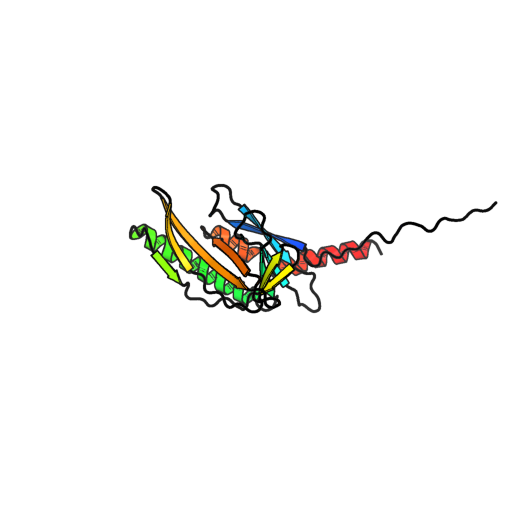 1
ATOM 837 C CA . THR A 1 103 ? -3.287 -1.295 17.910 1.00 97.75 103 THR A CA 1
ATOM 838 C C . THR A 1 103 ? -2.789 -2.733 17.991 1.00 97.75 103 THR A C 1
ATOM 840 O O . THR A 1 103 ? -2.290 -3.168 19.028 1.00 97.75 103 THR A O 1
ATOM 843 N N . LYS A 1 104 ? -2.880 -3.477 16.884 1.00 97.44 104 LYS A N 1
ATOM 844 C CA . LYS A 1 104 ? -2.418 -4.869 16.785 1.00 97.44 104 LYS A CA 1
ATOM 845 C C . LYS A 1 104 ? -1.810 -5.144 15.415 1.00 97.44 104 LYS A C 1
ATOM 847 O O . LYS A 1 104 ? -2.403 -4.809 14.399 1.00 97.44 104 LYS A O 1
ATOM 852 N N . LYS A 1 105 ? -0.639 -5.781 15.364 1.00 98.06 105 LYS A N 1
ATOM 853 C CA . LYS A 1 105 ? -0.037 -6.242 14.099 1.00 98.06 105 LYS A CA 1
ATOM 854 C C . LYS A 1 105 ? -0.903 -7.343 13.476 1.00 98.06 105 LYS A C 1
ATOM 856 O O . LYS A 1 105 ? -1.385 -8.215 14.203 1.00 98.06 105 LYS A O 1
ATOM 861 N N . PHE A 1 106 ? -1.089 -7.326 12.157 1.00 97.75 106 PHE A N 1
ATOM 862 C CA . PHE A 1 106 ? -1.698 -8.467 11.466 1.00 97.75 106 PHE A CA 1
ATOM 863 C C . PHE A 1 106 ? -0.776 -9.698 11.553 1.00 97.75 106 PHE A C 1
ATOM 865 O O . PHE A 1 106 ? 0.445 -9.536 11.595 1.00 97.75 106 PHE A O 1
ATOM 872 N N . PRO A 1 107 ? -1.320 -10.930 11.588 1.00 94.75 107 PRO A N 1
ATOM 873 C CA . PRO A 1 107 ? -0.534 -12.154 11.729 1.00 94.75 107 PRO A CA 1
ATOM 874 C C . PRO A 1 107 ? 0.006 -12.626 10.366 1.00 94.75 107 PRO A C 1
ATOM 876 O O . PRO A 1 107 ? -0.121 -13.797 10.020 1.00 94.75 107 PRO A O 1
ATOM 879 N N . VAL A 1 108 ? 0.550 -11.703 9.569 1.00 93.50 108 VAL A N 1
ATOM 880 C CA . VAL A 1 108 ? 1.098 -11.969 8.232 1.00 93.50 108 VAL A CA 1
ATOM 881 C C . VAL A 1 108 ? 2.418 -11.235 8.040 1.00 93.50 108 VAL A C 1
ATOM 883 O O . VAL A 1 108 ? 2.635 -10.164 8.608 1.00 93.50 108 VAL A O 1
ATOM 886 N N . THR A 1 109 ? 3.255 -11.785 7.169 1.00 90.19 109 THR A N 1
ATOM 887 C CA . THR A 1 109 ? 4.434 -11.111 6.625 1.00 90.19 109 THR A CA 1
ATOM 888 C C . THR A 1 109 ? 4.127 -10.775 5.172 1.00 90.19 109 THR A C 1
ATOM 890 O O . THR A 1 109 ? 3.817 -11.678 4.396 1.00 90.19 109 THR A O 1
ATOM 893 N N . LEU A 1 110 ? 4.180 -9.494 4.798 1.00 96.75 110 LEU A N 1
ATOM 894 C CA . LEU A 1 110 ? 4.067 -9.110 3.389 1.00 96.75 110 LEU A CA 1
ATOM 895 C C . LEU A 1 110 ? 5.330 -9.564 2.627 1.00 96.75 110 LEU A C 1
ATOM 897 O O . LEU A 1 110 ? 6.410 -9.608 3.222 1.00 96.75 110 LEU A O 1
ATOM 901 N N . PRO A 1 111 ? 5.234 -9.912 1.330 1.00 97.38 111 PRO A N 1
ATOM 902 C CA . PRO A 1 111 ? 6.423 -10.162 0.516 1.00 97.38 111 PRO A CA 1
ATOM 903 C C . PRO A 1 111 ? 7.263 -8.877 0.377 1.00 97.38 111 PRO A C 1
ATOM 9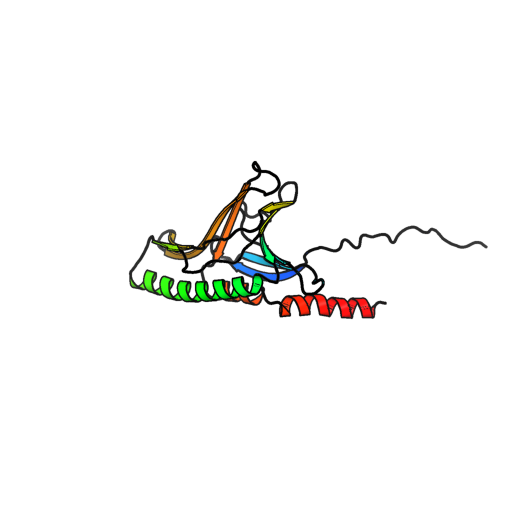05 O O . PRO A 1 111 ? 6.748 -7.800 0.674 1.00 97.38 111 PRO A O 1
ATOM 908 N N . PRO A 1 112 ? 8.515 -8.949 -0.113 1.00 97.81 112 PRO A N 1
ATOM 909 C CA . PRO A 1 112 ? 9.305 -7.756 -0.410 1.00 97.81 112 PRO A CA 1
ATOM 910 C C . PRO A 1 112 ? 8.572 -6.798 -1.362 1.00 97.81 112 PRO A C 1
ATOM 912 O O . PRO A 1 112 ? 8.086 -7.212 -2.425 1.00 97.81 112 PRO A O 1
ATOM 915 N N . ILE A 1 113 ? 8.492 -5.528 -0.966 1.00 98.19 113 ILE A N 1
ATOM 916 C CA . ILE A 1 113 ? 7.846 -4.434 -1.696 1.00 98.19 113 ILE A CA 1
ATOM 917 C C . ILE A 1 113 ? 8.867 -3.306 -1.866 1.00 98.19 113 ILE A C 1
ATOM 919 O O . ILE A 1 113 ? 9.441 -2.851 -0.877 1.00 98.19 113 ILE A O 1
ATOM 923 N N . ASP A 1 114 ? 9.061 -2.803 -3.086 1.00 98.31 114 ASP A N 1
ATOM 924 C CA . ASP A 1 114 ? 9.824 -1.562 -3.271 1.00 98.31 114 ASP A CA 1
ATOM 925 C C . ASP A 1 114 ? 8.887 -0.358 -3.103 1.00 98.31 114 ASP A C 1
ATOM 927 O O . ASP A 1 114 ? 7.710 -0.413 -3.462 1.00 98.31 114 ASP A O 1
ATOM 931 N N . VAL A 1 115 ? 9.400 0.769 -2.624 1.00 98.44 115 VAL A N 1
ATOM 932 C CA . VAL A 1 115 ? 8.667 2.041 -2.590 1.00 98.44 115 VAL A CA 1
ATOM 933 C C . VAL A 1 115 ? 9.298 2.993 -3.593 1.00 98.44 115 VAL A C 1
ATOM 935 O O . VAL A 1 115 ? 10.503 3.226 -3.548 1.00 98.44 115 VAL A O 1
ATOM 938 N N . GLY A 1 116 ? 8.496 3.549 -4.502 1.00 97.94 116 GLY A N 1
ATOM 939 C CA . GLY A 1 116 ? 8.944 4.538 -5.484 1.00 97.94 116 GLY A CA 1
ATOM 940 C C . GLY A 1 116 ? 8.164 5.842 -5.374 1.00 97.94 116 GLY A C 1
ATOM 941 O O . GLY A 1 116 ? 6.929 5.829 -5.444 1.00 97.94 116 GLY A O 1
ATOM 942 N N . TRP A 1 117 ? 8.866 6.968 -5.247 1.00 97.88 117 TRP A N 1
ATOM 943 C CA . TRP A 1 117 ? 8.260 8.298 -5.145 1.00 97.88 117 TRP A CA 1
ATOM 944 C C . TRP A 1 117 ? 8.930 9.326 -6.051 1.00 97.88 117 TRP A C 1
ATOM 946 O O . TRP A 1 117 ? 10.099 9.202 -6.405 1.00 97.88 117 TRP A O 1
ATOM 956 N N . TYR A 1 118 ? 8.172 10.354 -6.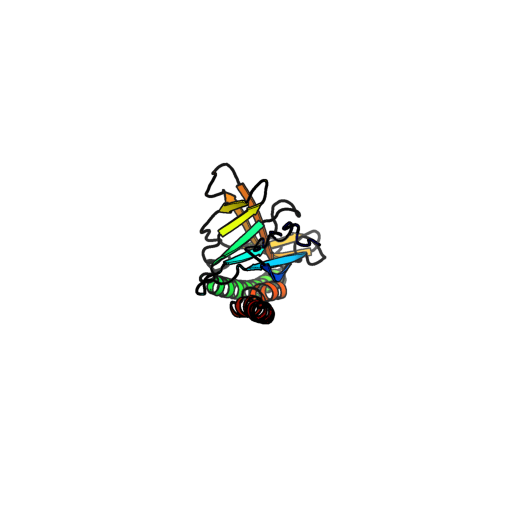427 1.00 94.81 118 TYR A N 1
ATOM 957 C CA . TYR A 1 118 ? 8.659 11.457 -7.251 1.00 94.81 118 TYR A CA 1
ATOM 958 C C . TYR A 1 118 ? 8.730 12.761 -6.449 1.00 94.81 118 TYR A C 1
ATOM 960 O O . TYR A 1 118 ? 7.749 13.124 -5.798 1.00 94.81 118 TYR A O 1
ATOM 968 N N . SER A 1 119 ? 9.848 13.485 -6.550 1.00 89.50 119 SER A N 1
ATOM 969 C CA . SER A 1 119 ? 9.999 14.861 -6.046 1.00 89.50 119 SER A CA 1
ATOM 970 C C . SER A 1 119 ? 10.501 15.800 -7.155 1.00 89.50 119 SER A C 1
ATOM 972 O O . SER A 1 119 ? 9.701 16.278 -7.958 1.00 89.50 119 SER A O 1
ATOM 974 N N . SER A 1 120 ? 11.811 16.037 -7.243 1.00 91.06 120 SER A N 1
ATOM 975 C CA . SER A 1 120 ? 12.497 16.578 -8.428 1.00 91.06 120 SER A CA 1
ATOM 976 C C . SER A 1 120 ? 12.786 15.489 -9.466 1.00 91.06 120 SER A C 1
ATOM 978 O O . SER A 1 120 ? 12.810 15.755 -10.665 1.00 91.06 120 SER A O 1
ATOM 980 N N . GLU A 1 121 ? 12.981 14.261 -8.992 1.00 94.12 121 GLU A N 1
ATOM 981 C CA . GLU A 1 121 ? 13.269 13.054 -9.761 1.00 94.12 121 GLU A CA 1
ATOM 982 C C . GLU A 1 121 ? 12.604 11.834 -9.101 1.00 94.12 121 GLU A C 1
ATOM 984 O O . GLU A 1 121 ? 11.894 11.974 -8.101 1.00 94.12 121 GLU A O 1
ATOM 989 N N . TRP A 1 122 ? 12.793 10.644 -9.680 1.00 95.81 122 TRP A N 1
ATOM 990 C CA . TRP A 1 122 ? 12.291 9.392 -9.110 1.00 95.81 122 TRP A CA 1
ATOM 991 C C . TRP A 1 122 ? 13.291 8.787 -8.126 1.00 95.81 122 TRP A C 1
ATOM 993 O O . TRP A 1 122 ? 14.386 8.382 -8.512 1.00 95.81 122 TRP A O 1
ATOM 1003 N N . TRP A 1 123 ? 12.853 8.645 -6.882 1.00 97.88 123 TRP A N 1
ATOM 1004 C CA . TRP A 1 123 ? 13.561 7.959 -5.811 1.00 97.88 123 TRP A CA 1
ATOM 1005 C C . TRP A 1 123 ? 12.937 6.591 -5.558 1.00 97.88 123 TRP A C 1
ATOM 1007 O O . TRP A 1 123 ? 11.732 6.395 -5.749 1.00 97.88 123 TRP A O 1
ATOM 1017 N N . PHE A 1 124 ? 13.767 5.647 -5.121 1.00 98.06 124 PHE A N 1
ATOM 1018 C CA . PHE A 1 124 ? 13.365 4.273 -4.854 1.00 98.06 124 PHE A CA 1
ATOM 1019 C C . PHE A 1 124 ? 14.004 3.765 -3.565 1.00 98.06 124 PHE A C 1
ATOM 1021 O O . PHE A 1 124 ? 15.161 4.075 -3.276 1.00 98.06 124 PHE A O 1
ATOM 1028 N N . SER A 1 125 ? 13.258 2.954 -2.824 1.00 98.25 125 SER A N 1
ATOM 1029 C CA . SER A 1 125 ? 13.736 2.194 -1.673 1.00 98.25 125 SER A CA 1
ATOM 1030 C C . SER A 1 125 ? 13.319 0.736 -1.853 1.00 98.25 125 SER A C 1
ATOM 1032 O O . SER A 1 125 ? 12.127 0.464 -1.995 1.00 98.25 125 SER A O 1
ATOM 1034 N N . PHE A 1 126 ? 14.283 -0.179 -1.941 1.00 97.75 126 PHE A N 1
ATOM 1035 C CA . PHE A 1 126 ? 14.058 -1.550 -2.420 1.00 97.75 126 PHE A CA 1
ATOM 1036 C C . PHE A 1 126 ? 13.874 -2.583 -1.294 1.00 97.75 126 PHE A C 1
ATOM 1038 O O . PHE A 1 126 ? 14.366 -2.388 -0.184 1.00 97.75 126 PHE A O 1
ATOM 1045 N N . ASP A 1 127 ? 13.198 -3.691 -1.615 1.00 95.69 127 ASP A N 1
ATOM 1046 C CA . ASP A 1 127 ? 13.142 -4.935 -0.826 1.00 95.69 127 ASP A CA 1
ATOM 1047 C C . ASP A 1 127 ? 12.608 -4.818 0.625 1.00 95.69 127 ASP A C 1
ATOM 1049 O O . ASP A 1 127 ? 13.018 -5.560 1.523 1.00 95.69 127 ASP A O 1
ATOM 1053 N N . HIS A 1 128 ? 11.636 -3.933 0.883 1.00 97.00 128 HIS A N 1
ATOM 1054 C CA . HIS A 1 128 ? 11.052 -3.775 2.225 1.00 97.00 128 HIS A CA 1
ATOM 1055 C C . HIS A 1 128 ? 10.065 -4.886 2.586 1.00 97.00 128 HIS A C 1
ATOM 1057 O O . HIS A 1 128 ? 9.136 -5.184 1.836 1.00 97.00 128 HIS A O 1
ATOM 1063 N N . ILE A 1 129 ? 10.203 -5.433 3.797 1.00 96.00 129 ILE A N 1
ATOM 1064 C CA . ILE A 1 129 ? 9.248 -6.378 4.393 1.00 96.00 129 ILE A CA 1
ATOM 1065 C C . ILE A 1 129 ? 8.387 -5.627 5.413 1.00 96.00 129 ILE A C 1
ATOM 1067 O O . ILE A 1 129 ? 8.756 -5.435 6.572 1.00 96.00 129 ILE A O 1
ATOM 1071 N N . PHE A 1 130 ? 7.218 -5.184 4.963 1.00 95.62 130 PHE A N 1
ATOM 1072 C CA . PHE A 1 130 ? 6.308 -4.365 5.758 1.00 95.62 130 PHE A CA 1
ATOM 1073 C C . PHE A 1 130 ? 5.416 -5.189 6.702 1.00 95.62 130 PHE A C 1
ATOM 1075 O O . PHE A 1 130 ? 4.940 -6.271 6.357 1.00 95.62 130 PHE A O 1
ATOM 1082 N N . THR A 1 131 ? 5.136 -4.645 7.894 1.00 95.50 131 THR A N 1
ATOM 1083 C CA . THR A 1 131 ? 4.232 -5.253 8.891 1.00 95.50 131 THR A CA 1
ATOM 1084 C C . THR A 1 131 ? 3.000 -4.365 9.121 1.00 95.50 131 THR A C 1
ATOM 1086 O O . THR A 1 131 ? 3.067 -3.433 9.931 1.00 95.50 131 THR A O 1
ATOM 1089 N N . PRO A 1 132 ? 1.865 -4.626 8.446 1.00 97.12 132 PRO A N 1
ATOM 1090 C CA . PRO A 1 132 ? 0.663 -3.821 8.612 1.00 97.12 132 PRO A CA 1
ATOM 1091 C C . PRO A 1 132 ? 0.028 -4.005 9.997 1.00 97.12 132 PRO A C 1
ATOM 1093 O O . PRO A 1 132 ? 0.172 -5.037 10.666 1.00 97.12 132 PRO A O 1
ATOM 1096 N N . LYS A 1 133 ? -0.713 -2.985 10.429 1.00 98.00 133 LYS A N 1
ATOM 1097 C CA . LYS A 1 133 ? -1.340 -2.889 11.751 1.00 98.00 133 LYS A CA 1
ATOM 1098 C C . LYS A 1 133 ? -2.848 -2.671 11.595 1.00 98.00 133 LYS A C 1
ATOM 1100 O O . LYS A 1 133 ? -3.294 -1.925 10.730 1.00 98.00 133 LYS A O 1
ATOM 1105 N N . PHE A 1 134 ? -3.633 -3.320 12.443 1.00 98.38 134 PHE A N 1
ATOM 1106 C CA . PHE A 1 134 ? -5.025 -2.985 12.709 1.00 98.38 134 PHE A CA 1
ATOM 1107 C C . PHE A 1 134 ? -5.062 -1.921 13.803 1.00 98.38 134 PHE A C 1
ATOM 1109 O O . PHE A 1 134 ? -4.494 -2.142 14.877 1.00 98.38 134 PHE A O 1
ATOM 1116 N N . LEU A 1 135 ? -5.706 -0.789 13.531 1.00 97.81 135 LEU A N 1
ATOM 1117 C CA . LEU A 1 135 ? -5.885 0.307 14.481 1.00 97.81 135 LEU A CA 1
ATOM 1118 C C . LEU A 1 135 ? -7.373 0.518 14.754 1.00 97.81 135 LEU A C 1
ATOM 1120 O O . LEU A 1 135 ? -8.186 0.511 13.826 1.00 97.81 135 LEU A O 1
ATOM 1124 N N . VAL A 1 136 ? -7.694 0.771 16.018 1.00 97.44 136 VAL A N 1
ATOM 1125 C CA . VAL A 1 136 ? -8.975 1.290 16.497 1.00 97.44 136 VAL A CA 1
ATOM 1126 C C . VAL A 1 136 ? -8.698 2.622 17.173 1.00 97.44 136 VAL A C 1
ATOM 1128 O O . VAL A 1 136 ? -7.794 2.700 18.001 1.00 97.44 136 VAL A O 1
ATOM 1131 N N . PHE A 1 137 ? -9.450 3.661 16.827 1.00 95.12 137 PHE A N 1
ATOM 1132 C CA . PHE A 1 137 ? -9.287 4.995 17.406 1.00 95.12 137 PHE A CA 1
ATOM 1133 C C . PHE A 1 137 ? -10.610 5.770 17.367 1.00 95.12 137 PHE A C 1
ATOM 1135 O O . PHE A 1 137 ? -11.519 5.431 16.606 1.00 95.12 137 PHE A O 1
ATOM 1142 N N . LYS A 1 138 ? -10.725 6.833 18.169 1.00 92.44 138 LYS A N 1
ATOM 1143 C CA . LYS A 1 138 ? -11.859 7.766 18.109 1.00 92.44 138 LYS A CA 1
ATOM 1144 C C . LYS A 1 138 ? -11.606 8.904 17.125 1.00 92.44 138 LYS A C 1
ATOM 1146 O O . LYS A 1 138 ? -10.558 9.543 17.169 1.00 92.44 138 LYS A O 1
ATOM 1151 N N . TYR A 1 139 ? -12.609 9.208 16.308 1.00 86.25 139 TYR A N 1
ATOM 1152 C CA . TYR A 1 139 ? -12.681 10.410 15.484 1.00 86.25 139 TYR A CA 1
ATOM 1153 C C . TYR A 1 139 ? -13.975 11.162 15.820 1.00 86.25 139 TYR A C 1
ATOM 1155 O O . TYR A 1 139 ? -15.066 10.789 15.386 1.00 86.25 139 TYR A O 1
ATOM 1163 N N . GLY A 1 140 ? -13.858 12.188 16.668 1.00 86.00 140 GLY A N 1
ATOM 1164 C CA . GLY A 1 140 ? -15.016 12.795 17.326 1.00 86.00 140 GLY A CA 1
ATOM 1165 C C . GLY A 1 140 ? -15.736 11.775 18.215 1.00 86.00 140 GLY A C 1
ATOM 1166 O O . GLY A 1 140 ? -15.111 11.120 19.050 1.00 86.00 140 GLY A O 1
ATOM 1167 N N . GLU A 1 141 ? -17.044 11.623 18.018 1.00 85.69 141 GLU A N 1
ATOM 1168 C CA . GLU A 1 141 ? -17.871 10.640 18.735 1.00 85.69 141 GLU A CA 1
ATOM 1169 C C . GLU A 1 141 ? -17.816 9.230 18.115 1.00 85.69 141 GLU A C 1
ATOM 1171 O O . GLU A 1 141 ? -18.202 8.252 18.757 1.00 85.69 141 GLU A O 1
ATOM 1176 N N . CYS A 1 142 ? -17.304 9.097 16.887 1.00 87.06 142 CYS A N 1
ATOM 1177 C CA . CYS A 1 142 ? -17.231 7.826 16.172 1.00 87.06 142 CYS A CA 1
ATOM 1178 C C . CYS A 1 142 ? -15.989 7.017 16.569 1.00 87.06 142 CYS A C 1
ATOM 1180 O O . CYS A 1 142 ? -14.891 7.559 16.687 1.00 87.06 142 CYS A O 1
ATOM 1182 N N . VAL A 1 143 ? -16.145 5.697 16.700 1.00 91.25 143 VAL A N 1
ATOM 1183 C CA . VAL A 1 143 ? -15.021 4.749 16.754 1.00 91.25 143 VAL A CA 1
ATOM 1184 C C . VAL A 1 143 ? -14.758 4.226 15.349 1.00 91.25 143 VAL A C 1
ATOM 1186 O O . VAL A 1 143 ? -15.658 3.692 14.700 1.00 91.25 143 VAL A O 1
ATOM 1189 N N . GLU A 1 144 ? -13.518 4.354 14.898 1.00 93.38 144 GLU A N 1
ATOM 1190 C CA . GLU A 1 144 ? -13.062 3.907 13.590 1.00 93.38 144 GLU A CA 1
ATOM 1191 C C . GLU A 1 144 ? -12.131 2.702 13.706 1.00 93.38 144 GLU A C 1
ATOM 1193 O O . GLU A 1 144 ? -11.438 2.520 14.704 1.00 93.38 144 GLU A O 1
ATOM 1198 N N . CYS A 1 145 ? -12.124 1.856 12.674 1.00 96.06 145 CYS A N 1
ATOM 1199 C CA . CYS A 1 145 ? -11.259 0.678 12.588 1.00 96.06 145 CYS A CA 1
ATOM 1200 C C . CYS A 1 145 ? -10.634 0.601 11.196 1.00 96.06 145 CYS A C 1
ATOM 1202 O O . CYS A 1 145 ? -11.373 0.587 10.205 1.00 96.06 145 CYS A O 1
ATOM 1204 N N . VAL A 1 146 ? -9.304 0.506 11.121 1.00 96.94 146 VAL A N 1
ATOM 1205 C CA . VAL A 1 146 ? -8.549 0.497 9.857 1.00 96.94 146 VAL A CA 1
ATOM 1206 C C . VAL A 1 146 ? -7.437 -0.546 9.833 1.00 96.94 146 VAL A C 1
ATOM 1208 O O . VAL A 1 146 ? -6.803 -0.831 10.846 1.00 96.94 146 VAL A O 1
ATOM 1211 N N . PHE A 1 147 ? -7.179 -1.089 8.648 1.00 97.94 147 PHE A N 1
ATOM 1212 C CA . PHE A 1 147 ? -5.864 -1.597 8.279 1.00 97.94 147 PHE A CA 1
ATOM 1213 C C . PHE A 1 147 ? -4.994 -0.398 7.912 1.00 97.94 147 PHE A C 1
ATOM 1215 O O . PHE A 1 147 ? -5.422 0.455 7.136 1.00 97.94 147 PHE A O 1
ATOM 1222 N N . MET A 1 148 ? -3.780 -0.346 8.446 1.00 96.62 148 MET A N 1
ATOM 1223 C CA . MET A 1 148 ? -2.808 0.702 8.178 1.00 96.62 148 MET A CA 1
ATOM 1224 C C . MET A 1 148 ? -1.421 0.099 7.977 1.00 96.62 148 MET A C 1
ATOM 1226 O O . MET A 1 148 ? -0.898 -0.619 8.834 1.00 96.62 148 MET A O 1
ATOM 1230 N N . LEU A 1 149 ? -0.798 0.471 6.867 1.00 96.44 149 LEU A N 1
ATOM 1231 C CA . LEU A 1 149 ? 0.643 0.472 6.697 1.00 96.44 149 LEU A CA 1
ATOM 1232 C C . LEU A 1 149 ? 1.093 1.936 6.622 1.00 96.44 149 LEU A C 1
ATOM 1234 O O . LEU A 1 149 ? 0.665 2.667 5.734 1.00 96.44 149 LEU A O 1
ATOM 1238 N N . TYR A 1 150 ? 1.921 2.351 7.575 1.00 95.38 150 TYR A N 1
ATOM 1239 C CA . TYR A 1 150 ? 2.558 3.666 7.636 1.00 95.38 150 TYR A CA 1
ATOM 1240 C C . TYR A 1 150 ? 4.004 3.446 8.052 1.00 95.38 150 TYR A C 1
ATOM 1242 O O . TYR A 1 150 ? 4.228 2.846 9.105 1.00 95.38 150 TYR A O 1
ATOM 1250 N N . GLU A 1 151 ? 4.946 3.908 7.237 1.00 95.69 151 GLU A N 1
ATOM 1251 C CA . GLU A 1 151 ? 6.385 3.848 7.500 1.00 95.69 151 GLU A CA 1
ATOM 1252 C C . GLU A 1 151 ? 7.092 5.034 6.820 1.00 95.69 151 GLU A C 1
ATOM 1254 O O . GLU A 1 151 ? 6.598 5.587 5.829 1.00 95.69 151 GLU A O 1
ATOM 1259 N N . LYS A 1 152 ? 8.280 5.387 7.326 1.00 97.12 152 LYS A N 1
ATOM 1260 C CA . LYS A 1 152 ? 9.247 6.238 6.618 1.00 97.12 152 LYS A CA 1
ATOM 1261 C C . LYS A 1 152 ? 10.268 5.346 5.917 1.00 97.12 152 LYS A C 1
ATOM 1263 O O . LYS A 1 152 ? 10.851 4.471 6.554 1.00 97.12 152 LYS A O 1
ATOM 1268 N N . VAL A 1 153 ? 10.516 5.590 4.635 1.00 97.31 153 VAL A N 1
ATOM 1269 C CA . VAL A 1 153 ? 11.562 4.913 3.854 1.00 97.31 153 VAL A CA 1
ATOM 1270 C C . VAL A 1 153 ? 12.617 5.905 3.382 1.00 97.31 153 VAL A C 1
ATOM 1272 O O . VAL A 1 153 ? 12.300 7.042 3.050 1.00 97.31 153 VAL A O 1
ATOM 1275 N N . THR A 1 154 ? 13.864 5.452 3.314 1.00 98.06 154 THR A N 1
ATOM 1276 C CA . THR A 1 154 ? 15.015 6.231 2.835 1.00 98.06 154 THR A CA 1
ATOM 1277 C C . THR A 1 154 ? 15.435 5.724 1.457 1.00 98.06 154 THR A C 1
ATOM 1279 O O . THR A 1 154 ? 15.397 4.517 1.210 1.00 98.06 154 THR A O 1
ATOM 1282 N N . ALA A 1 155 ? 15.809 6.603 0.529 1.00 98.00 155 ALA A N 1
ATOM 1283 C CA . ALA A 1 155 ? 16.176 6.200 -0.826 1.00 98.00 155 ALA A CA 1
ATOM 1284 C C . ALA A 1 155 ? 17.444 5.333 -0.832 1.00 98.00 155 ALA A C 1
ATOM 1286 O O . ALA A 1 155 ? 18.482 5.719 -0.298 1.00 98.00 155 ALA A O 1
ATOM 1287 N N . SER A 1 156 ? 17.405 4.188 -1.515 1.00 97.62 156 SER A N 1
ATOM 1288 C CA . SER A 1 156 ? 18.558 3.281 -1.625 1.00 97.62 156 SER A CA 1
ATOM 1289 C C . SER A 1 156 ? 19.744 3.895 -2.383 1.00 97.62 156 SER A C 1
ATOM 1291 O O . SER A 1 156 ? 20.854 3.379 -2.300 1.00 97.62 156 SER A O 1
ATOM 1293 N N . SER A 1 157 ? 19.522 4.984 -3.128 1.00 97.19 157 SER A N 1
ATOM 1294 C CA . SER A 1 157 ? 20.562 5.764 -3.809 1.00 97.19 157 SER A CA 1
ATOM 1295 C C . SER A 1 157 ? 21.073 6.968 -3.007 1.00 97.19 157 SER A C 1
ATOM 1297 O O . SER A 1 157 ? 22.081 7.551 -3.406 1.00 97.19 157 SER A O 1
ATOM 1299 N N . ASN A 1 158 ? 20.398 7.379 -1.925 1.00 97.00 158 ASN A N 1
ATOM 1300 C CA . ASN A 1 158 ? 20.764 8.561 -1.142 1.00 97.00 158 ASN A CA 1
ATOM 1301 C C . ASN A 1 158 ? 20.162 8.519 0.278 1.00 97.00 158 ASN A C 1
ATOM 1303 O O . ASN A 1 158 ? 18.959 8.711 0.454 1.00 97.00 158 ASN A O 1
ATOM 1307 N N . GLU A 1 159 ? 21.017 8.344 1.289 1.00 96.31 159 GLU A N 1
ATOM 1308 C CA . GLU A 1 159 ? 20.625 8.230 2.705 1.00 96.31 159 GLU A CA 1
ATOM 1309 C C . GLU A 1 159 ? 19.981 9.499 3.305 1.00 96.31 159 GLU A C 1
ATOM 1311 O O . GLU A 1 159 ? 19.355 9.426 4.358 1.00 96.31 159 GLU A O 1
ATOM 1316 N N . TYR A 1 160 ? 20.095 10.652 2.636 1.00 96.81 160 TYR A N 1
ATOM 1317 C CA . TYR A 1 160 ? 19.508 11.925 3.077 1.00 96.81 160 TYR A CA 1
ATOM 1318 C C . TYR A 1 160 ? 18.120 12.200 2.472 1.00 96.81 160 TYR A C 1
ATOM 1320 O O . TYR A 1 160 ? 17.528 13.243 2.752 1.00 96.81 160 TYR A O 1
ATOM 1328 N N . ILE A 1 161 ? 17.602 11.306 1.618 1.00 96.88 161 ILE A N 1
ATOM 1329 C CA . ILE A 1 161 ? 16.307 11.469 0.945 1.00 96.88 161 ILE A CA 1
ATOM 1330 C C . ILE A 1 161 ? 15.302 10.471 1.513 1.00 96.88 161 ILE A C 1
ATOM 1332 O O . ILE A 1 161 ? 15.275 9.300 1.136 1.00 96.88 161 ILE A O 1
ATOM 1336 N N . ASP A 1 162 ? 14.440 10.967 2.393 1.00 97.12 162 ASP A N 1
ATOM 1337 C CA . ASP A 1 162 ? 13.351 10.205 2.997 1.00 97.12 162 ASP A CA 1
ATOM 1338 C C . ASP A 1 162 ? 12.003 10.434 2.297 1.00 97.12 162 ASP A C 1
ATOM 1340 O O . ASP A 1 162 ? 11.769 11.460 1.647 1.00 97.12 162 ASP A O 1
ATOM 1344 N N . LYS A 1 163 ? 11.073 9.496 2.499 1.00 97.19 163 LYS A N 1
ATOM 1345 C CA . LYS A 1 163 ? 9.646 9.685 2.240 1.00 97.19 163 LYS A CA 1
ATOM 1346 C C . LYS A 1 163 ? 8.782 8.922 3.234 1.00 97.19 163 LYS A C 1
ATOM 1348 O O . LYS A 1 163 ? 8.980 7.730 3.457 1.00 97.19 163 LYS A O 1
ATOM 1353 N N . GLU A 1 164 ? 7.785 9.605 3.779 1.00 97.19 164 GLU A N 1
ATOM 1354 C CA . GLU A 1 164 ? 6.687 8.984 4.518 1.00 97.19 164 GLU A CA 1
ATOM 1355 C C . GLU A 1 164 ? 5.515 8.685 3.579 1.00 97.19 164 GLU A C 1
ATOM 1357 O O . GLU A 1 164 ? 5.243 9.430 2.628 1.00 97.19 164 GLU A O 1
ATOM 1362 N N . PHE A 1 165 ? 4.825 7.576 3.840 1.00 96.56 165 PHE A N 1
ATOM 1363 C CA . PHE A 1 165 ? 3.645 7.169 3.086 1.00 96.56 165 PHE A CA 1
ATOM 1364 C C . PHE A 1 165 ? 2.613 6.487 3.986 1.00 96.56 165 PHE A C 1
ATOM 1366 O O . PHE A 1 165 ? 2.948 5.932 5.034 1.00 96.56 165 PHE A O 1
ATOM 1373 N N . SER A 1 166 ? 1.351 6.481 3.553 1.00 95.56 166 SER A N 1
ATOM 1374 C CA . SER A 1 166 ? 0.303 5.688 4.193 1.00 95.56 166 SER A CA 1
ATOM 1375 C C . SER A 1 166 ? -0.551 4.915 3.188 1.00 95.56 166 SER A C 1
ATOM 1377 O O . SER A 1 166 ? -1.047 5.432 2.185 1.00 95.56 166 SER A O 1
ATOM 1379 N N . PHE A 1 167 ? -0.746 3.637 3.487 1.00 96.44 167 PHE A N 1
ATOM 1380 C CA . PHE A 1 167 ? -1.638 2.732 2.784 1.00 96.44 167 PHE A CA 1
ATOM 1381 C C . PHE A 1 167 ? -2.686 2.233 3.783 1.00 96.44 167 PHE A C 1
ATOM 1383 O O . PHE A 1 167 ? -2.382 1.468 4.700 1.00 96.44 167 PHE A O 1
ATOM 1390 N N . VAL A 1 168 ? -3.916 2.738 3.644 1.00 95.69 168 VAL A N 1
ATOM 1391 C CA . VAL A 1 168 ? -4.979 2.596 4.651 1.00 95.69 168 VAL A CA 1
ATOM 1392 C C . VAL A 1 168 ? -6.263 2.074 4.011 1.00 95.69 168 VAL A C 1
ATOM 1394 O O . VAL A 1 168 ? -6.724 2.630 3.011 1.00 95.69 168 VAL A O 1
ATOM 1397 N N . LEU A 1 169 ? -6.856 1.038 4.610 1.00 96.69 169 LEU A N 1
ATOM 1398 C CA . LEU A 1 169 ? -8.132 0.436 4.205 1.00 96.69 169 LEU A CA 1
ATOM 1399 C C . LEU A 1 169 ? -9.086 0.388 5.411 1.00 96.69 169 LEU A C 1
ATOM 1401 O O . LEU A 1 169 ? -8.687 0.044 6.525 1.00 96.69 169 LEU A O 1
ATOM 1405 N N . LYS A 1 170 ? -10.353 0.736 5.194 1.00 94.81 170 LYS A N 1
ATOM 1406 C CA . LYS A 1 170 ? -11.383 0.989 6.217 1.00 94.81 170 LYS A CA 1
ATOM 1407 C C . LYS A 1 170 ? -12.578 0.029 6.129 1.00 94.81 170 LYS A C 1
ATOM 1409 O O . LYS A 1 170 ? -13.337 -0.125 7.097 1.00 94.81 170 LYS A O 1
ATOM 1414 N N . SER A 1 171 ? -12.763 -0.640 4.991 1.00 95.12 171 SER A N 1
ATOM 1415 C CA . SER A 1 171 ? -13.853 -1.604 4.774 1.00 95.12 171 SER A CA 1
ATOM 1416 C C . SER A 1 171 ? -13.417 -2.822 3.945 1.00 95.12 171 SER A C 1
ATOM 1418 O O . SER A 1 171 ? -12.477 -2.701 3.162 1.00 95.12 171 SER A O 1
ATOM 1420 N N . PRO A 1 172 ? -14.082 -3.991 4.085 1.00 96.62 172 PRO A N 1
ATOM 1421 C CA . PRO A 1 172 ? -13.737 -5.204 3.332 1.00 96.62 172 PRO A CA 1
ATOM 1422 C C . PRO A 1 172 ? -13.780 -5.010 1.810 1.00 96.62 172 PRO A C 1
ATOM 1424 O O . PRO A 1 172 ? -12.917 -5.532 1.110 1.00 96.62 172 PRO A O 1
ATOM 1427 N N . ASP A 1 173 ? -14.716 -4.198 1.319 1.00 96.38 173 ASP A N 1
ATOM 1428 C CA . ASP A 1 173 ? -14.866 -3.851 -0.098 1.00 96.38 173 ASP A CA 1
ATOM 1429 C C . ASP A 1 173 ? -13.615 -3.169 -0.677 1.00 96.38 173 ASP A C 1
ATOM 1431 O O . ASP A 1 173 ? -13.319 -3.307 -1.861 1.00 96.38 173 ASP A O 1
ATOM 1435 N N . GLU A 1 174 ? -12.861 -2.426 0.140 1.00 96.44 174 GLU A N 1
ATOM 1436 C CA . GLU A 1 174 ? -11.627 -1.760 -0.294 1.00 96.44 174 GLU A CA 1
ATOM 1437 C C . GLU A 1 174 ? -10.466 -2.761 -0.434 1.00 96.44 174 GLU A C 1
ATOM 1439 O O . GLU A 1 174 ? -9.640 -2.605 -1.334 1.00 96.44 174 GLU A O 1
ATOM 1444 N N . PHE A 1 175 ? -10.447 -3.837 0.370 1.00 97.81 175 PHE A N 1
ATOM 1445 C CA . PHE A 1 175 ? -9.541 -4.974 0.153 1.00 97.81 175 PHE A CA 1
ATOM 1446 C C . PHE A 1 175 ? -9.883 -5.698 -1.151 1.00 97.81 175 PHE A C 1
ATOM 1448 O O . PHE A 1 175 ? -8.992 -5.933 -1.962 1.00 97.81 175 PHE A O 1
ATOM 1455 N N . ASP A 1 176 ? -11.163 -6.009 -1.381 1.00 96.81 176 ASP A N 1
ATOM 1456 C CA . ASP A 1 176 ? -11.610 -6.687 -2.607 1.00 96.81 176 ASP A CA 1
ATOM 1457 C C . ASP A 1 176 ? -11.332 -5.844 -3.854 1.00 96.81 176 ASP A C 1
ATOM 1459 O O . ASP A 1 176 ? -10.852 -6.351 -4.870 1.00 96.81 176 ASP A O 1
ATOM 1463 N N . SER A 1 177 ? -11.569 -4.533 -3.756 1.00 95.12 177 SER A N 1
ATOM 1464 C CA . SER A 1 177 ? -11.240 -3.573 -4.804 1.00 95.12 177 SER A CA 1
ATOM 1465 C C . SER A 1 177 ? -9.743 -3.540 -5.102 1.00 95.12 177 SER A C 1
ATOM 1467 O O . SER A 1 177 ? -9.383 -3.404 -6.265 1.00 95.12 177 SER A O 1
ATOM 1469 N N . LEU A 1 178 ? -8.862 -3.661 -4.107 1.00 96.75 178 LEU A N 1
ATOM 1470 C CA . LEU A 1 178 ? -7.420 -3.741 -4.345 1.00 96.75 178 LEU A CA 1
ATOM 1471 C C . LEU A 1 178 ? -7.025 -5.079 -4.978 1.00 96.75 178 LEU A C 1
ATOM 1473 O O . LEU A 1 178 ? -6.403 -5.089 -6.039 1.00 96.75 178 LEU A O 1
ATOM 1477 N N . ILE A 1 179 ? -7.418 -6.190 -4.351 1.00 96.62 179 ILE A N 1
ATOM 1478 C CA . ILE A 1 179 ? -7.060 -7.558 -4.751 1.00 96.62 179 ILE A CA 1
ATOM 1479 C C . ILE A 1 179 ? -7.444 -7.820 -6.211 1.00 96.62 179 ILE A C 1
ATOM 1481 O O . ILE A 1 179 ? -6.613 -8.290 -6.983 1.00 96.62 179 ILE A O 1
ATOM 1485 N N . LYS A 1 180 ? -8.654 -7.421 -6.626 1.00 95.06 180 LYS A N 1
ATOM 1486 C CA . LYS A 1 180 ? -9.149 -7.571 -8.006 1.00 95.06 180 LYS A CA 1
ATOM 1487 C C . LYS A 1 180 ? -8.239 -6.940 -9.075 1.00 95.06 180 LYS A C 1
ATOM 1489 O O . LYS A 1 180 ? -8.279 -7.359 -10.228 1.00 95.06 180 LYS A O 1
ATOM 1494 N N . ASN A 1 181 ? -7.467 -5.910 -8.729 1.00 94.12 181 ASN A N 1
ATOM 1495 C CA . ASN A 1 181 ? -6.587 -5.210 -9.669 1.00 94.12 181 ASN A CA 1
ATOM 1496 C C . ASN A 1 181 ? -5.135 -5.726 -9.648 1.00 94.12 181 ASN A C 1
ATOM 1498 O O . ASN A 1 181 ? -4.336 -5.302 -10.483 1.00 94.12 181 ASN A O 1
ATOM 1502 N N . ILE A 1 182 ? -4.788 -6.628 -8.724 1.00 94.75 182 ILE A N 1
ATOM 1503 C CA . ILE A 1 182 ? -3.464 -7.261 -8.616 1.00 94.75 182 ILE A CA 1
ATOM 1504 C C . ILE A 1 182 ? -3.592 -8.709 -9.108 1.00 94.75 182 ILE A C 1
ATOM 1506 O O . ILE A 1 182 ? -3.399 -9.673 -8.376 1.00 94.75 182 ILE A O 1
ATOM 1510 N N . ASP A 1 183 ? -3.969 -8.844 -10.376 1.00 89.38 183 ASP A N 1
ATOM 1511 C CA . ASP A 1 183 ? -4.211 -10.119 -11.046 1.00 89.38 183 ASP A CA 1
ATOM 1512 C C . ASP A 1 183 ? -3.421 -10.164 -12.364 1.00 89.38 183 ASP A C 1
ATOM 1514 O O . ASP A 1 183 ? -3.497 -9.252 -13.198 1.00 89.38 183 ASP A O 1
ATOM 1518 N N . LYS A 1 184 ? -2.645 -11.240 -12.553 1.00 89.88 184 LYS A N 1
ATOM 1519 C CA . LYS A 1 184 ? -1.830 -11.457 -13.754 1.00 89.88 184 LYS A CA 1
ATOM 1520 C C . LYS A 1 184 ? -2.697 -11.473 -15.016 1.00 89.88 184 LYS A C 1
ATOM 1522 O O . LYS A 1 184 ? -2.257 -10.953 -16.043 1.00 89.88 184 LYS A O 1
ATOM 1527 N N . GLU A 1 185 ? -3.921 -11.996 -14.958 1.00 89.75 185 GLU A N 1
ATOM 1528 C CA . GLU A 1 185 ? -4.835 -12.022 -16.106 1.00 89.75 185 GLU A CA 1
ATOM 1529 C C . GLU A 1 185 ? -5.291 -10.618 -16.518 1.00 89.75 185 GLU A C 1
ATOM 1531 O O . GLU A 1 185 ? -5.391 -10.330 -17.713 1.00 89.75 185 GLU A O 1
ATOM 1536 N N . VAL A 1 186 ? -5.494 -9.707 -15.557 1.00 90.69 186 VAL A N 1
ATOM 1537 C CA . VAL A 1 186 ? -5.809 -8.293 -15.836 1.00 90.69 186 VAL A CA 1
ATOM 1538 C C . VAL A 1 186 ? -4.668 -7.637 -16.617 1.00 90.69 186 VAL A C 1
ATOM 1540 O O . VAL A 1 186 ? -4.921 -6.952 -17.610 1.00 90.69 186 VAL A O 1
ATOM 1543 N N . VAL A 1 187 ? -3.415 -7.895 -16.224 1.00 91.75 187 VAL A N 1
ATOM 1544 C CA . VAL A 1 187 ? -2.224 -7.382 -16.923 1.00 91.75 187 VAL A CA 1
ATOM 1545 C C . VAL A 1 187 ? -2.084 -7.998 -18.318 1.00 91.75 187 VAL A C 1
ATOM 1547 O O . VAL A 1 187 ? -1.889 -7.263 -19.289 1.00 91.75 187 VAL A O 1
ATOM 1550 N N . ILE A 1 188 ? -2.212 -9.324 -18.445 1.00 89.44 188 ILE A N 1
ATOM 1551 C CA . ILE A 1 188 ? -2.127 -10.022 -19.738 1.00 89.44 188 ILE A CA 1
ATOM 1552 C C . ILE A 1 188 ? -3.188 -9.489 -20.704 1.00 89.44 188 ILE A C 1
ATOM 1554 O O . ILE A 1 188 ? -2.846 -9.138 -21.833 1.00 89.44 188 ILE A O 1
ATOM 1558 N N . ARG A 1 189 ? -4.448 -9.370 -20.268 1.00 89.31 189 ARG A N 1
ATOM 1559 C CA . ARG A 1 189 ? -5.547 -8.850 -21.095 1.00 89.31 189 ARG A CA 1
ATOM 1560 C C . ARG A 1 189 ? -5.260 -7.425 -21.575 1.00 89.31 189 ARG A C 1
ATOM 1562 O O . ARG A 1 189 ? -5.259 -7.179 -22.779 1.00 89.31 189 ARG A O 1
ATOM 1569 N N . HIS A 1 190 ? -4.923 -6.519 -20.653 1.00 90.25 190 HIS A N 1
ATOM 1570 C CA . HIS A 1 190 ? -4.664 -5.103 -20.950 1.00 90.25 190 HIS A CA 1
ATOM 1571 C C . HIS A 1 190 ? -3.545 -4.891 -21.984 1.00 90.25 190 HIS A C 1
ATOM 1573 O O . HIS A 1 190 ? -3.654 -4.023 -22.853 1.00 90.25 190 HIS A O 1
ATOM 1579 N N . PHE A 1 191 ? -2.462 -5.673 -21.917 1.00 88.31 191 PHE A N 1
ATOM 1580 C CA . PHE A 1 191 ? -1.350 -5.555 -22.869 1.00 88.31 191 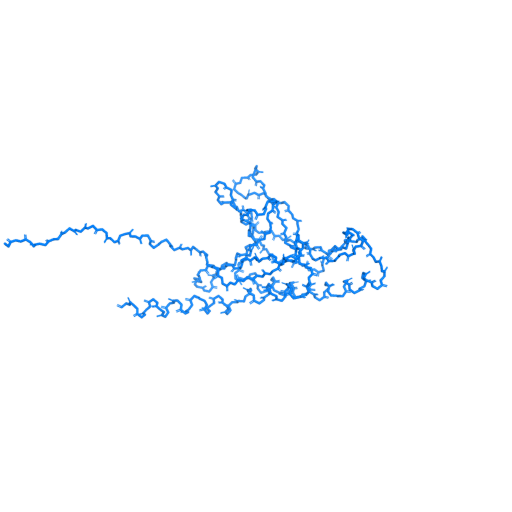PHE A CA 1
ATOM 1581 C C . PHE A 1 191 ? -1.521 -6.415 -24.134 1.00 88.31 191 PHE A C 1
ATOM 1583 O O . PHE A 1 191 ? -1.030 -6.015 -25.193 1.00 88.31 191 PHE A O 1
ATOM 1590 N N . GLY A 1 192 ? -2.243 -7.537 -24.064 1.00 80.88 192 GLY A N 1
ATOM 1591 C CA . GLY A 1 192 ? -2.536 -8.415 -25.202 1.00 80.88 192 GLY A CA 1
ATOM 1592 C C . GLY A 1 192 ? -3.520 -7.796 -26.197 1.00 80.88 192 GLY A C 1
ATOM 1593 O O . GLY A 1 192 ? -3.250 -7.778 -27.398 1.00 80.88 192 GLY A O 1
ATOM 1594 N N . GLU A 1 193 ? -4.600 -7.174 -25.710 1.00 70.00 193 GLU A N 1
ATOM 1595 C CA . GLU A 1 193 ? -5.549 -6.419 -26.549 1.00 70.00 193 GLU A CA 1
ATOM 1596 C C . GLU A 1 193 ? -4.831 -5.341 -27.383 1.00 70.00 193 GLU A C 1
ATOM 1598 O O . GLU A 1 193 ? -5.120 -5.147 -28.566 1.00 70.00 193 GLU A O 1
ATOM 1603 N N . LYS A 1 194 ? -3.815 -4.690 -26.802 1.00 65.31 194 LYS A N 1
ATOM 1604 C CA . LYS A 1 194 ? -3.010 -3.661 -27.477 1.00 65.31 194 LYS A CA 1
ATOM 1605 C C . LYS A 1 194 ? -2.013 -4.201 -28.499 1.00 65.31 194 LYS A C 1
ATOM 1607 O O . LYS A 1 194 ? -1.661 -3.455 -29.414 1.00 65.31 194 LYS A O 1
ATOM 1612 N N . GLN A 1 195 ? -1.533 -5.438 -28.361 1.00 62.44 195 GLN A N 1
ATOM 1613 C CA . GLN A 1 195 ? -0.699 -6.062 -29.395 1.00 62.44 195 GLN A CA 1
ATOM 1614 C C . GLN A 1 195 ? -1.536 -6.340 -30.644 1.00 62.44 195 GLN A C 1
ATOM 1616 O O . GLN A 1 195 ? -1.184 -5.843 -31.710 1.00 62.44 195 GLN A O 1
ATOM 1621 N N . ASN A 1 196 ? -2.710 -6.958 -30.480 1.00 60.56 196 ASN A N 1
ATOM 1622 C CA . ASN A 1 196 ? -3.652 -7.196 -31.578 1.00 60.56 196 ASN A CA 1
ATOM 1623 C C . ASN A 1 196 ? -4.010 -5.899 -32.325 1.00 60.56 196 ASN A C 1
ATOM 1625 O O . ASN A 1 196 ? -3.947 -5.855 -33.550 1.00 60.56 196 ASN A O 1
ATOM 1629 N N . VAL A 1 197 ? -4.313 -4.809 -31.606 1.00 61.59 197 VAL A N 1
ATOM 1630 C CA . VAL A 1 197 ? -4.595 -3.506 -32.241 1.00 61.59 197 VAL A CA 1
ATOM 1631 C C . VAL A 1 197 ? -3.381 -2.949 -32.991 1.00 61.59 197 VAL A C 1
ATOM 1633 O O . VAL A 1 197 ? -3.549 -2.404 -34.076 1.00 61.59 197 VAL A O 1
ATOM 1636 N N . LYS A 1 198 ? -2.156 -3.083 -32.467 1.00 58.84 198 LYS A N 1
ATOM 1637 C CA . LYS A 1 198 ? -0.942 -2.622 -33.170 1.00 58.84 198 LYS A CA 1
ATOM 1638 C C . LYS A 1 198 ? -0.624 -3.447 -34.415 1.00 58.84 198 LYS A C 1
ATOM 1640 O O . LYS A 1 198 ? -0.097 -2.886 -35.370 1.00 58.84 198 LYS A O 1
ATOM 1645 N N . ASP A 1 199 ? -0.930 -4.739 -34.404 1.00 57.19 199 ASP A N 1
ATOM 1646 C CA . ASP A 1 199 ? -0.687 -5.632 -35.538 1.00 57.19 199 ASP A CA 1
ATOM 1647 C C . ASP A 1 199 ? -1.738 -5.472 -36.653 1.00 57.19 199 ASP A C 1
ATOM 1649 O O . ASP A 1 199 ? -1.427 -5.736 -37.808 1.00 57.19 199 ASP A O 1
ATOM 1653 N N . LEU A 1 200 ? -2.927 -4.929 -36.351 1.00 57.34 200 LEU A N 1
ATOM 1654 C CA . LEU A 1 200 ? -3.928 -4.511 -37.352 1.00 57.34 200 LEU A CA 1
ATOM 1655 C C . LEU A 1 200 ? -3.539 -3.255 -38.162 1.00 57.34 200 LEU A C 1
ATOM 1657 O O . LEU A 1 200 ? -4.214 -2.935 -39.139 1.00 57.34 200 LEU A O 1
ATOM 1661 N N . PHE A 1 201 ? -2.484 -2.534 -37.764 1.00 60.41 201 PHE A N 1
ATOM 1662 C CA . PHE A 1 201 ? -1.981 -1.331 -38.448 1.00 60.41 201 PHE A CA 1
ATOM 1663 C C . PHE A 1 201 ? -0.533 -1.491 -38.957 1.00 60.41 201 PHE A C 1
ATOM 1665 O O . PHE A 1 201 ? 0.187 -0.496 -39.094 1.00 60.41 201 PHE A O 1
ATOM 1672 N N . LYS A 1 202 ? -0.104 -2.732 -39.217 1.00 50.56 202 LYS A N 1
ATOM 1673 C CA . LYS A 1 202 ? 1.145 -3.081 -39.915 1.00 50.56 202 LYS A CA 1
ATOM 1674 C C . LYS A 1 202 ? 0.857 -3.586 -41.326 1.00 50.56 202 LYS A C 1
ATOM 1676 O O . LYS A 1 202 ? 1.722 -3.321 -42.187 1.00 50.56 202 LYS A O 1
#

pLDDT: mean 88.47, std 15.57, range [38.66, 98.44]

Radius of gyration: 21.12 Å; chains: 1; bounding box: 40×34×87 Å

Foldseek 3Di:
DDDDDDPDDDPPDPPPPQKDFLAWFWACPPHVPTDIWTWIKGQDDPLKIKIWTFFFWPDNPKGKTWIDILVQLVQQLVLLVQVLVVLVVVVVVCVVVVPAWDKDWRPDWRFFIKMWTDDPHIFIAGGDTFTWMWTWHDDDPDIFIKTKTWDKGAGPVDRVDIIITIDIHGHSVRSVRVSVSSDSVSSCVVNVVVVVVVVVVD